Protein AF-N8U3C9-F1 (afdb_monomer_lite)

Structure (mmCIF, N/CA/C/O backbone):
data_AF-N8U3C9-F1
#
_entry.id   AF-N8U3C9-F1
#
loop_
_atom_site.group_PDB
_atom_site.id
_atom_site.type_symbol
_atom_site.label_atom_id
_atom_site.label_alt_id
_atom_site.label_comp_id
_atom_site.label_asym_id
_atom_site.label_entity_id
_atom_site.label_seq_id
_atom_site.pdbx_PDB_ins_code
_atom_site.Cartn_x
_atom_site.Cartn_y
_atom_site.Cartn_z
_atom_site.occupancy
_atom_site.B_iso_or_equiv
_atom_site.auth_seq_id
_atom_site.auth_comp_id
_atom_site.auth_asym_id
_atom_site.auth_atom_id
_atom_site.pdbx_PDB_model_num
ATOM 1 N N . MET A 1 1 ? -0.778 3.432 43.071 1.00 40.28 1 MET A N 1
ATOM 2 C CA . MET A 1 1 ? -2.254 3.444 43.189 1.00 40.28 1 MET A CA 1
ATOM 3 C C . MET A 1 1 ? -2.683 4.886 43.396 1.00 40.28 1 MET A C 1
ATOM 5 O O . MET A 1 1 ? -2.271 5.482 44.378 1.00 40.28 1 MET A O 1
ATOM 9 N N . ASN A 1 2 ? -3.376 5.478 42.422 1.00 32.97 2 ASN A N 1
ATOM 10 C CA . ASN A 1 2 ? -3.647 6.918 42.388 1.00 32.97 2 ASN A CA 1
ATOM 11 C C . ASN A 1 2 ? -4.832 7.255 43.329 1.00 32.97 2 ASN A C 1
ATOM 13 O O . ASN A 1 2 ? -5.914 6.704 43.121 1.00 32.97 2 ASN A O 1
ATOM 17 N N . PRO A 1 3 ? -4.673 8.103 44.364 1.00 47.09 3 PRO A N 1
ATOM 18 C CA . PRO A 1 3 ? -5.682 8.299 45.416 1.00 47.09 3 PRO A CA 1
ATOM 19 C C . PRO A 1 3 ? -6.864 9.204 45.016 1.00 47.09 3 PRO A C 1
ATOM 21 O O . PRO A 1 3 ? -7.762 9.429 45.823 1.00 47.09 3 PRO A O 1
ATOM 24 N N . LEU A 1 4 ? -6.910 9.694 43.774 1.00 43.28 4 LEU A N 1
ATOM 25 C CA . LEU A 1 4 ? -7.893 10.682 43.308 1.00 43.28 4 LEU A CA 1
ATOM 26 C C . LEU A 1 4 ? -9.283 10.129 42.939 1.00 43.28 4 LEU A C 1
ATOM 28 O O . LEU A 1 4 ? -10.186 10.912 42.669 1.00 43.28 4 LEU A O 1
ATOM 32 N N . PHE A 1 5 ? -9.501 8.811 42.963 1.00 46.53 5 PHE A N 1
ATOM 33 C CA . PHE A 1 5 ? -10.794 8.208 42.588 1.00 46.53 5 PHE A CA 1
ATOM 34 C C . PHE A 1 5 ? -11.723 7.868 43.768 1.00 46.53 5 PHE A C 1
ATOM 36 O O . PHE A 1 5 ? -12.789 7.294 43.561 1.00 46.53 5 PHE A O 1
ATOM 43 N N . LYS A 1 6 ? -11.359 8.209 45.013 1.00 42.09 6 LYS A N 1
ATOM 44 C CA . LYS A 1 6 ? -12.093 7.751 46.210 1.00 42.09 6 LYS A CA 1
ATOM 45 C C . LYS A 1 6 ? -13.353 8.558 46.573 1.00 42.09 6 LYS A C 1
ATOM 47 O O . LYS A 1 6 ? -14.025 8.181 47.529 1.00 42.09 6 LYS A O 1
ATOM 52 N N . THR A 1 7 ? -13.715 9.602 45.818 1.00 46.19 7 THR A N 1
ATOM 53 C CA . THR A 1 7 ? -14.785 10.539 46.233 1.00 46.19 7 THR A CA 1
ATOM 54 C C . THR A 1 7 ? -15.748 10.958 45.116 1.00 46.19 7 THR A C 1
ATOM 56 O O . THR A 1 7 ? -16.213 12.091 45.084 1.00 46.19 7 THR A O 1
ATOM 59 N N . LEU A 1 8 ? -16.105 10.045 44.211 1.00 48.28 8 LEU A N 1
ATOM 60 C CA . LEU A 1 8 ? -17.291 10.202 43.355 1.00 48.28 8 LEU A CA 1
ATOM 61 C C . LEU A 1 8 ? -18.358 9.179 43.764 1.00 48.28 8 LEU A C 1
ATOM 63 O O . LEU A 1 8 ? -18.718 8.287 43.001 1.00 48.28 8 LEU A O 1
ATOM 67 N N . GLN A 1 9 ? -18.852 9.284 44.998 1.00 53.50 9 GLN A N 1
ATOM 68 C CA . GLN A 1 9 ? -20.100 8.625 45.386 1.00 53.50 9 GLN A CA 1
ATOM 69 C C . GLN A 1 9 ? -21.253 9.517 44.930 1.00 53.50 9 GLN A C 1
ATOM 71 O O . GLN A 1 9 ? -21.759 10.334 45.690 1.00 53.50 9 GLN A O 1
ATOM 76 N N . ILE A 1 10 ? -21.616 9.410 43.653 1.00 58.78 10 ILE A N 1
ATOM 77 C CA . ILE A 1 10 ? -22.830 10.037 43.130 1.00 58.78 10 ILE A CA 1
ATOM 78 C C . ILE A 1 10 ? -24.010 9.230 43.696 1.00 58.78 10 ILE A C 1
ATOM 80 O O . ILE A 1 10 ? -24.096 8.033 43.398 1.00 58.78 10 ILE A O 1
ATOM 84 N N . PRO A 1 11 ? -24.904 9.820 44.510 1.00 52.53 11 PRO A N 1
ATOM 85 C CA . PRO A 1 11 ? -26.129 9.149 44.920 1.00 52.53 11 PRO A CA 1
ATOM 86 C C . PRO A 1 11 ? -26.935 8.854 43.658 1.00 52.53 11 PRO A C 1
ATOM 88 O O . PRO A 1 11 ? -27.220 9.758 42.877 1.00 52.53 11 PRO A O 1
ATOM 91 N N . THR A 1 12 ? -27.237 7.583 43.415 1.00 57.53 12 THR A N 1
ATOM 92 C CA . THR A 1 12 ? -28.044 7.171 42.265 1.00 57.53 12 THR A CA 1
ATOM 93 C C . THR A 1 12 ? -29.350 6.627 42.803 1.00 57.53 12 THR A C 1
ATOM 95 O O . THR A 1 12 ? -29.408 5.528 43.347 1.00 57.53 12 THR A O 1
ATOM 98 N N . GLU A 1 13 ? -30.403 7.429 42.699 1.00 62.88 13 GLU A N 1
ATOM 99 C CA . GLU A 1 13 ? -31.746 6.985 43.048 1.00 62.88 13 GLU A CA 1
ATOM 100 C C . GLU A 1 13 ? -32.389 6.354 41.810 1.00 62.88 13 GLU A C 1
ATOM 102 O O . GLU A 1 13 ? -32.413 6.935 40.718 1.00 62.88 13 GLU A O 1
ATOM 107 N N . ALA A 1 14 ? -32.866 5.118 41.960 1.00 60.22 14 ALA A N 1
ATOM 108 C CA . ALA A 1 14 ? -33.614 4.438 40.914 1.00 60.22 14 ALA A CA 1
ATOM 109 C C . ALA A 1 14 ? -35.019 5.048 40.840 1.00 60.22 14 ALA A C 1
ATOM 111 O O . ALA A 1 14 ? -35.809 4.937 41.778 1.00 60.22 14 ALA A O 1
ATOM 112 N N . THR A 1 15 ? -35.337 5.705 39.725 1.00 64.94 15 THR A N 1
ATOM 113 C CA . THR A 1 15 ? -36.646 6.343 39.540 1.00 64.94 15 THR A CA 1
ATOM 114 C C . THR A 1 15 ? -37.697 5.335 39.059 1.00 64.94 15 THR A C 1
ATOM 116 O O . THR A 1 15 ? -37.376 4.341 38.409 1.00 64.94 15 THR A O 1
ATOM 119 N N . LYS A 1 16 ? -38.986 5.611 39.313 1.00 70.88 16 LYS A N 1
ATOM 120 C CA . LYS A 1 16 ? -40.115 4.829 38.755 1.00 70.88 16 LYS A CA 1
ATOM 121 C C . LYS A 1 16 ? -40.282 5.003 37.238 1.00 70.88 16 LYS A C 1
ATOM 123 O O . LYS A 1 16 ? -41.075 4.301 36.619 1.00 70.88 16 LYS A O 1
ATOM 128 N N . THR A 1 17 ? -39.579 5.967 36.644 1.00 81.38 17 THR A N 1
ATOM 129 C CA . THR A 1 17 ? -39.600 6.221 35.204 1.00 81.38 17 THR A CA 1
ATOM 130 C C . THR A 1 17 ? -38.702 5.230 34.469 1.00 81.38 17 THR A C 1
ATOM 132 O O . THR A 1 17 ? -37.573 4.977 34.882 1.00 81.38 17 THR A O 1
ATOM 135 N N . VAL A 1 18 ? -39.198 4.673 33.365 1.00 88.75 18 VAL A N 1
ATOM 136 C CA . VAL A 1 18 ? -38.455 3.732 32.516 1.00 88.75 18 VAL A CA 1
ATOM 137 C C . VAL A 1 18 ? -38.019 4.399 31.218 1.00 88.75 18 VAL A C 1
ATOM 139 O O . VAL A 1 18 ? -38.676 5.307 30.711 1.00 88.75 18 VAL A O 1
ATOM 142 N N . CYS A 1 19 ? -36.893 3.949 30.677 1.00 88.00 19 CYS A N 1
ATOM 143 C CA . CYS A 1 19 ? -36.422 4.366 29.365 1.00 88.00 19 CYS A CA 1
ATOM 144 C C . CYS A 1 19 ? -37.351 3.825 28.259 1.00 88.00 19 CYS A C 1
ATOM 146 O O . CYS A 1 19 ? -37.649 2.631 28.277 1.00 88.00 19 CYS A O 1
ATOM 148 N N . PRO A 1 20 ? -37.748 4.630 27.255 1.00 90.19 20 PRO A N 1
ATOM 149 C CA . PRO A 1 20 ? -38.600 4.164 26.157 1.00 90.19 20 PRO A CA 1
ATOM 150 C C . PRO A 1 20 ? -37.889 3.214 25.176 1.00 90.19 20 PRO A C 1
ATOM 152 O O . PRO A 1 20 ? -38.558 2.461 24.479 1.00 90.19 20 PRO A O 1
ATOM 155 N N . ILE A 1 21 ? -36.552 3.238 25.121 1.00 91.94 21 ILE A N 1
ATOM 156 C CA . ILE A 1 21 ? -35.743 2.418 24.202 1.00 91.94 21 ILE A CA 1
ATOM 157 C C . ILE A 1 21 ? -35.443 1.051 24.824 1.00 91.94 21 ILE A C 1
ATOM 159 O O . ILE A 1 21 ? -35.637 0.018 24.191 1.00 91.94 21 ILE A O 1
ATOM 163 N N . HIS A 1 22 ? -34.996 1.041 26.083 1.00 88.25 22 HIS A N 1
ATOM 164 C CA . HIS A 1 22 ? -34.504 -0.173 26.746 1.00 88.25 22 HIS A CA 1
ATOM 165 C C . HIS A 1 22 ? -35.418 -0.718 27.843 1.00 88.25 22 HIS A C 1
ATOM 167 O O . HIS A 1 22 ? -35.096 -1.746 28.427 1.00 88.25 22 HIS A O 1
ATOM 173 N N . GLN A 1 23 ? -36.518 -0.028 28.162 1.00 88.44 23 GLN A N 1
ATOM 174 C CA . GLN A 1 23 ? -37.516 -0.436 29.166 1.00 88.44 23 GLN A CA 1
ATOM 175 C C . GLN A 1 23 ? -36.945 -0.733 30.567 1.00 88.44 23 GLN A C 1
ATOM 177 O O . GLN A 1 23 ? -37.546 -1.453 31.359 1.00 88.44 23 GLN A O 1
ATOM 182 N N . ILE A 1 24 ? -35.794 -0.142 30.905 1.00 87.81 24 ILE A N 1
ATOM 183 C CA . ILE A 1 24 ? -35.174 -0.230 32.234 1.00 87.81 24 ILE A CA 1
ATOM 184 C C . ILE A 1 24 ? -35.379 1.063 33.036 1.00 87.81 24 ILE A C 1
ATOM 186 O O . ILE A 1 24 ? -35.533 2.127 32.422 1.00 87.81 24 ILE A O 1
ATOM 190 N N . PRO A 1 25 ? -35.336 1.012 34.384 1.00 87.44 25 PRO A N 1
ATOM 191 C CA . PRO A 1 25 ? -35.410 2.206 35.222 1.00 87.44 25 PRO A CA 1
ATOM 192 C C . PRO A 1 25 ? -34.313 3.206 34.858 1.00 87.44 25 PRO A C 1
ATOM 194 O O . PRO A 1 25 ? -33.143 2.834 34.713 1.00 87.44 25 PRO A O 1
ATOM 197 N N . VAL A 1 26 ? -34.685 4.477 34.712 1.00 88.69 26 VAL A N 1
ATOM 198 C CA . VAL A 1 26 ? -33.700 5.550 34.560 1.00 88.69 26 VAL A CA 1
ATOM 199 C C . VAL A 1 26 ? -33.170 5.947 35.933 1.00 88.69 26 VAL A C 1
ATOM 201 O O . VAL A 1 26 ? -33.899 5.974 36.929 1.00 88.69 26 VAL A O 1
ATOM 204 N N . MET A 1 27 ? -31.879 6.235 35.981 1.00 86.75 27 MET A N 1
ATOM 205 C CA . MET A 1 27 ? -31.203 6.748 37.165 1.00 86.75 27 MET A CA 1
ATOM 206 C C . MET A 1 27 ? -31.227 8.273 37.128 1.00 86.75 27 MET A C 1
ATOM 208 O O . MET A 1 27 ? -31.097 8.863 36.054 1.00 86.75 27 MET A O 1
ATOM 212 N N . GLU A 1 28 ? -31.397 8.904 38.282 1.00 83.19 28 GLU A N 1
ATOM 213 C CA . GLU A 1 28 ? -31.291 10.354 38.407 1.00 83.19 28 GLU A CA 1
ATOM 214 C C . GLU A 1 28 ? -29.910 10.724 38.952 1.00 83.19 28 GLU A C 1
ATOM 216 O O . GLU A 1 28 ? -29.488 10.222 39.993 1.00 83.19 28 GLU A O 1
ATOM 221 N N . ILE A 1 29 ? -29.182 11.563 38.215 1.00 82.50 29 ILE A N 1
ATOM 222 C CA . ILE A 1 29 ? -27.878 12.097 38.615 1.00 82.50 29 ILE A CA 1
ATOM 223 C C . ILE A 1 29 ? -27.951 13.615 38.493 1.00 82.50 29 ILE A C 1
ATOM 225 O O . ILE A 1 29 ? -28.143 14.127 37.393 1.00 82.50 29 ILE A O 1
ATOM 229 N N . ALA A 1 30 ? -27.789 14.332 39.609 1.00 81.19 30 ALA A N 1
ATOM 230 C CA . ALA A 1 30 ? -27.797 15.800 39.642 1.00 81.19 30 ALA A CA 1
ATOM 231 C C . ALA A 1 30 ? -29.018 16.432 38.925 1.00 81.19 30 ALA A C 1
ATOM 233 O O . ALA A 1 30 ? -28.877 17.403 38.190 1.00 81.19 30 ALA A O 1
ATOM 234 N N . GLY A 1 31 ? -30.213 15.851 39.100 1.00 81.94 31 GLY A N 1
ATOM 235 C CA . GLY A 1 31 ? -31.459 16.314 38.467 1.00 81.94 31 GLY A CA 1
ATOM 236 C C . GLY A 1 31 ? -31.668 15.857 37.016 1.00 81.94 31 GLY A C 1
ATOM 237 O O . GLY A 1 31 ? -32.688 16.180 36.407 1.00 81.94 31 GLY A O 1
ATOM 238 N N . HIS A 1 32 ? -30.739 15.087 36.443 1.00 82.62 32 HIS A N 1
ATOM 239 C CA . HIS A 1 32 ? -30.850 14.551 35.087 1.00 82.62 32 HIS A CA 1
ATOM 240 C C . HIS A 1 32 ? -31.214 13.067 35.094 1.00 82.62 32 HIS A C 1
ATOM 242 O O . HIS A 1 32 ? -30.538 12.246 35.715 1.00 82.62 32 HIS A O 1
ATOM 248 N N . LYS A 1 33 ? -32.261 12.712 34.343 1.00 86.81 33 LYS A N 1
ATOM 249 C CA . LYS A 1 33 ? -32.704 11.326 34.150 1.00 86.81 33 LYS A CA 1
ATOM 250 C C . LYS A 1 33 ? -31.940 10.682 33.002 1.00 86.81 33 LYS A C 1
ATOM 252 O O . LYS A 1 33 ? -32.027 11.133 31.863 1.00 86.81 33 LYS A O 1
ATOM 257 N N . LEU A 1 34 ? -31.214 9.612 33.299 1.00 88.38 34 LEU A N 1
ATOM 258 C CA . LEU A 1 34 ? -30.308 8.951 32.365 1.00 88.38 34 LEU A CA 1
ATOM 259 C C . LEU A 1 34 ? -30.630 7.457 32.292 1.00 88.38 34 LEU A C 1
ATOM 261 O O . LEU A 1 34 ? -30.811 6.787 33.307 1.00 88.38 34 LEU A O 1
ATOM 265 N N . CYS A 1 35 ? -30.673 6.907 31.081 1.00 91.31 35 CYS A N 1
ATOM 266 C CA . CYS A 1 35 ? -30.697 5.461 30.892 1.00 91.31 35 CYS A CA 1
ATOM 267 C C . CYS A 1 35 ? -29.262 4.937 30.766 1.00 91.31 35 CYS A C 1
ATOM 269 O O . CYS A 1 35 ? -28.515 5.370 29.888 1.00 91.31 35 CYS A O 1
ATOM 271 N N . LYS A 1 36 ? -28.886 3.965 31.607 1.00 89.00 36 LYS A N 1
ATOM 272 C CA . LYS A 1 36 ? -27.544 3.358 31.600 1.00 89.00 36 LYS A CA 1
ATOM 273 C C . LYS A 1 36 ? -27.193 2.696 30.261 1.00 89.00 36 LYS A C 1
ATOM 275 O O . LYS A 1 36 ? -26.038 2.750 29.847 1.00 89.00 36 LYS A O 1
ATOM 280 N N . LEU A 1 37 ? -28.167 2.065 29.600 1.00 91.88 37 LEU A N 1
ATOM 281 C CA . LEU A 1 37 ? -27.955 1.394 28.314 1.00 91.88 37 LEU A CA 1
ATOM 282 C C . LEU A 1 37 ? -27.831 2.403 27.168 1.00 91.88 37 LEU A C 1
ATOM 284 O O . LEU A 1 37 ? -26.835 2.334 26.455 1.00 91.88 37 LEU A O 1
ATOM 288 N N . CYS A 1 38 ? -28.719 3.404 27.078 1.00 91.44 38 CYS A N 1
ATOM 289 C CA . CYS A 1 38 ? -28.556 4.512 26.124 1.00 91.44 38 CYS A CA 1
ATOM 290 C C . CYS A 1 38 ? -27.190 5.191 26.266 1.00 91.44 38 CYS A C 1
ATOM 292 O O . CYS A 1 38 ? -26.490 5.368 25.278 1.00 91.44 38 CYS A O 1
ATOM 294 N N . ALA A 1 39 ? -26.778 5.536 27.492 1.00 90.50 39 ALA A N 1
ATOM 295 C CA . ALA A 1 39 ? -25.490 6.188 27.723 1.00 90.50 39 ALA A CA 1
ATOM 296 C C . ALA A 1 39 ? -24.315 5.312 27.252 1.00 90.50 39 ALA A C 1
ATOM 298 O O . ALA A 1 39 ? -23.389 5.808 26.611 1.00 90.50 39 ALA A O 1
ATOM 299 N N . LYS A 1 40 ? -24.372 3.999 27.520 1.00 93.06 40 LYS A N 1
ATOM 300 C CA . LYS A 1 40 ? -23.368 3.038 27.046 1.00 93.06 40 LYS A CA 1
ATOM 301 C C . LYS A 1 40 ? -23.334 2.960 25.516 1.00 93.06 40 LYS A C 1
ATOM 303 O O . LYS A 1 40 ? -22.249 2.959 24.945 1.00 93.06 40 LYS A O 1
ATOM 308 N N . GLU A 1 41 ? -24.490 2.899 24.863 1.00 93.75 41 GLU A N 1
ATOM 309 C CA . GLU A 1 41 ? -24.598 2.844 23.401 1.00 93.75 41 GLU A CA 1
ATOM 310 C C . GLU A 1 41 ? -24.084 4.120 22.741 1.00 93.75 41 GLU A C 1
ATOM 312 O O . GLU A 1 41 ? -23.309 4.028 21.799 1.00 93.75 41 GLU A O 1
ATOM 317 N N . THR A 1 42 ? -24.435 5.300 23.257 1.00 92.69 42 THR A N 1
ATOM 318 C CA . THR A 1 42 ? -23.947 6.580 22.726 1.00 92.69 42 THR A CA 1
ATOM 319 C C . THR A 1 42 ? -22.430 6.697 22.834 1.00 92.69 42 THR A C 1
ATOM 321 O O . THR A 1 42 ? -21.785 7.104 21.871 1.00 92.69 42 THR A O 1
ATOM 324 N N . ILE A 1 43 ? -21.842 6.305 23.971 1.00 93.00 43 ILE A N 1
ATOM 325 C CA . ILE A 1 43 ? -20.380 6.275 24.133 1.00 93.00 43 ILE A CA 1
ATOM 326 C C . ILE A 1 43 ? -19.754 5.269 23.162 1.00 93.00 43 ILE A C 1
ATOM 328 O O . ILE A 1 43 ? -18.736 5.559 22.544 1.00 93.00 43 ILE A O 1
ATOM 332 N N . HIS A 1 44 ? -20.356 4.092 22.998 1.00 93.19 44 HIS A N 1
ATOM 333 C CA . HIS A 1 44 ? -19.841 3.089 22.072 1.00 93.19 44 HI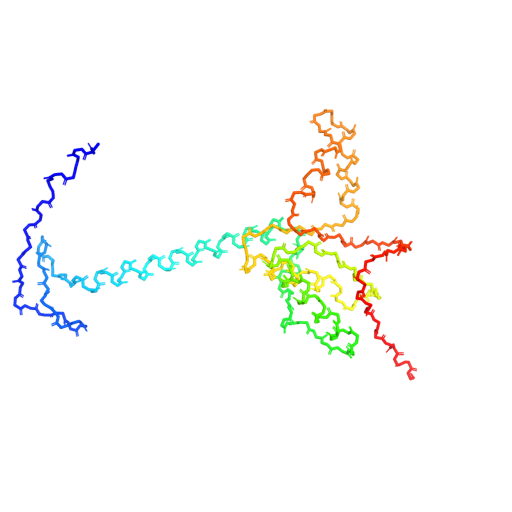S A CA 1
ATOM 334 C C . HIS A 1 44 ? -19.917 3.555 20.609 1.00 93.19 44 HIS A C 1
A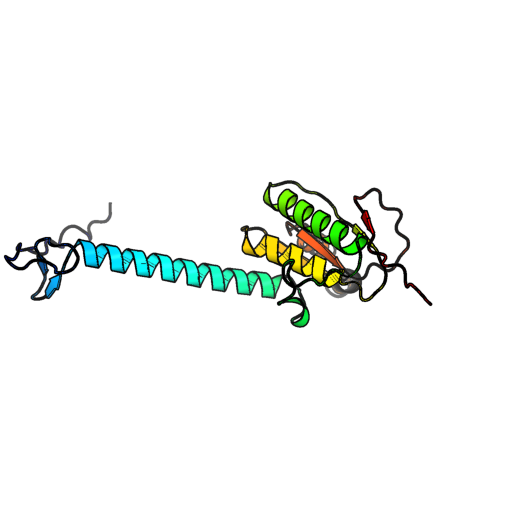TOM 336 O O . HIS A 1 44 ? -18.960 3.395 19.856 1.00 93.19 44 HIS A O 1
ATOM 342 N N . GLN A 1 45 ? -21.024 4.184 20.213 1.00 93.62 45 GLN A N 1
ATOM 343 C CA . GLN A 1 45 ? -21.211 4.756 18.880 1.00 93.62 45 GLN A CA 1
ATOM 344 C C . GLN A 1 45 ? -20.227 5.896 18.613 1.00 93.62 45 GLN A C 1
ATOM 346 O O . GLN A 1 45 ? -19.643 5.945 17.533 1.00 93.62 45 GLN A O 1
ATOM 351 N N . SER A 1 46 ? -20.003 6.786 19.587 1.00 93.62 46 SER A N 1
ATOM 352 C CA . SER A 1 46 ? -19.033 7.873 19.435 1.00 93.62 46 SER A CA 1
ATOM 353 C C . SER A 1 46 ? -17.599 7.353 19.344 1.00 93.62 46 SER A C 1
ATOM 355 O O . SER A 1 46 ? -16.829 7.863 18.537 1.00 93.62 46 SER A O 1
ATOM 357 N N . GLN A 1 47 ? -17.256 6.298 20.092 1.00 93.81 47 GLN A N 1
ATOM 358 C CA . GLN A 1 47 ? -15.967 5.611 19.976 1.00 93.81 47 GLN A CA 1
ATOM 359 C C . GLN A 1 47 ? -15.770 5.002 18.585 1.00 93.81 47 GLN A C 1
ATOM 361 O O . GLN A 1 47 ? -14.752 5.272 17.956 1.00 93.81 47 GLN A O 1
ATOM 366 N N . ILE A 1 48 ? -16.752 4.254 18.067 1.00 94.69 48 ILE A N 1
ATOM 367 C CA . ILE A 1 48 ? -16.687 3.676 16.714 1.00 94.69 48 ILE A CA 1
ATOM 368 C C . ILE A 1 48 ? -16.535 4.774 15.654 1.00 94.69 48 ILE A C 1
ATOM 370 O O . ILE A 1 48 ? -15.709 4.648 14.751 1.00 94.69 48 ILE A O 1
ATOM 374 N N . ALA A 1 49 ? -17.320 5.851 15.755 1.00 94.00 49 ALA A N 1
ATOM 375 C CA . ALA A 1 49 ? -17.265 6.961 14.807 1.00 94.00 49 ALA A CA 1
ATOM 376 C C . ALA A 1 49 ? -15.896 7.658 14.829 1.00 94.00 49 ALA A C 1
ATOM 378 O O . ALA A 1 49 ? -15.305 7.888 13.774 1.00 94.00 49 ALA A O 1
ATOM 379 N N . TYR A 1 50 ? -15.367 7.925 16.024 1.00 93.88 50 TYR A N 1
ATOM 380 C CA . TYR A 1 50 ? -14.050 8.525 16.206 1.00 93.88 50 TYR A CA 1
ATOM 381 C C . TYR A 1 50 ? -12.925 7.628 15.670 1.00 93.88 50 TYR A C 1
ATOM 383 O O . TYR A 1 50 ? -12.027 8.095 14.971 1.00 93.88 50 TYR A O 1
ATOM 391 N N . GLU A 1 51 ? -12.979 6.324 15.951 1.00 92.12 51 GLU A N 1
ATOM 392 C CA . GLU A 1 51 ? -12.011 5.362 15.425 1.00 92.12 51 GLU A CA 1
ATOM 393 C C . GLU A 1 51 ? -12.050 5.307 13.894 1.00 92.12 51 GLU A C 1
ATOM 395 O O . GLU A 1 51 ? -10.995 5.321 13.256 1.00 92.12 51 GLU A O 1
ATOM 400 N N . ALA A 1 52 ? -13.242 5.296 13.292 1.00 90.94 52 ALA A N 1
ATOM 401 C CA . ALA A 1 52 ? -13.405 5.310 11.842 1.00 90.94 52 ALA A CA 1
ATOM 402 C C . ALA A 1 52 ? -12.827 6.588 11.206 1.00 90.94 52 ALA A C 1
ATOM 404 O O . ALA A 1 52 ? -12.091 6.504 10.219 1.00 90.94 52 ALA A O 1
ATOM 405 N N . GLU A 1 53 ? -13.097 7.756 11.796 1.00 94.06 53 GLU A N 1
ATOM 406 C CA . GLU A 1 53 ? -12.556 9.044 11.345 1.00 94.06 53 GLU A CA 1
ATOM 407 C C . GLU A 1 53 ? -11.024 9.077 11.430 1.00 94.06 53 GLU A C 1
ATOM 409 O O . GLU A 1 53 ? -10.343 9.492 10.485 1.00 94.06 53 GLU A O 1
ATOM 414 N N . LEU A 1 54 ? -10.458 8.571 12.529 1.00 92.50 54 LEU A N 1
ATOM 415 C CA . LEU A 1 54 ? -9.013 8.480 12.703 1.00 92.50 54 LEU A CA 1
ATOM 416 C C . LEU A 1 54 ? -8.379 7.552 11.658 1.00 92.50 54 LEU A C 1
ATOM 418 O O . LEU A 1 54 ? -7.378 7.919 11.038 1.00 92.50 54 LEU A O 1
ATOM 422 N N . GLN A 1 55 ? -8.959 6.370 11.422 1.00 88.88 55 GLN A N 1
ATOM 423 C CA . GLN A 1 55 ? -8.474 5.446 10.389 1.00 88.88 55 GLN A CA 1
ATOM 424 C C . GLN A 1 55 ? -8.512 6.088 8.998 1.00 88.88 55 GLN A C 1
ATOM 426 O O . GLN A 1 55 ? -7.556 5.956 8.230 1.00 88.88 55 GLN A O 1
ATOM 431 N N . GLN A 1 56 ? -9.576 6.829 8.686 1.00 89.75 56 GLN A N 1
ATOM 432 C CA . GLN A 1 56 ? -9.704 7.541 7.420 1.00 89.75 56 GLN A CA 1
ATOM 433 C C . GLN A 1 56 ? -8.624 8.619 7.259 1.00 89.75 56 GLN A C 1
ATOM 435 O O . GLN A 1 56 ? -7.968 8.674 6.215 1.00 89.75 56 GLN A O 1
ATOM 440 N N . CYS A 1 57 ? -8.386 9.432 8.291 1.00 91.75 57 CYS A N 1
ATOM 441 C CA . CYS A 1 57 ? -7.328 10.443 8.282 1.00 91.75 57 CYS A CA 1
ATOM 442 C C . CYS A 1 57 ? -5.941 9.817 8.067 1.00 91.75 57 CYS A C 1
ATOM 444 O O . CYS A 1 57 ? -5.166 10.277 7.223 1.00 91.75 57 CYS A O 1
ATOM 446 N N . LEU A 1 58 ? -5.631 8.736 8.788 1.00 90.50 58 LEU A N 1
ATOM 447 C CA . LEU A 1 58 ? -4.350 8.032 8.671 1.00 90.50 58 LEU A CA 1
ATOM 448 C C . LEU A 1 58 ? -4.146 7.447 7.272 1.00 90.50 58 LEU A C 1
ATOM 450 O O . LEU A 1 58 ? -3.067 7.567 6.691 1.00 90.50 58 LEU A O 1
ATOM 454 N N . LEU A 1 59 ? -5.183 6.840 6.705 1.00 89.44 59 LEU A N 1
ATOM 455 C CA . LEU A 1 59 ? -5.149 6.309 5.350 1.00 89.44 59 LEU A CA 1
ATOM 456 C C . LEU A 1 59 ? -4.895 7.412 4.313 1.00 89.44 59 LEU A C 1
ATOM 458 O O . LEU A 1 59 ? -4.052 7.239 3.432 1.00 89.44 59 LEU A O 1
ATOM 462 N N . GLN A 1 60 ? -5.573 8.556 4.426 1.00 90.00 60 GLN A N 1
ATOM 463 C CA . GLN A 1 60 ? -5.352 9.695 3.529 1.00 90.00 60 GLN A CA 1
ATOM 464 C C . GLN A 1 60 ? -3.909 10.204 3.604 1.00 90.00 60 GLN A C 1
ATOM 466 O O . GLN A 1 60 ? -3.295 10.475 2.571 1.00 90.00 60 GLN A O 1
ATOM 471 N N . GLN A 1 61 ? -3.340 10.280 4.810 1.00 91.56 61 GLN A N 1
ATOM 472 C CA . GLN A 1 61 ? -1.934 10.637 4.995 1.00 91.56 61 GLN A CA 1
ATOM 473 C C . GLN A 1 61 ? -0.997 9.613 4.347 1.00 91.56 61 GLN A C 1
ATOM 475 O O . GLN A 1 61 ? -0.075 10.001 3.631 1.00 91.56 61 GLN A O 1
ATOM 480 N N . LYS A 1 62 ? -1.248 8.312 4.528 1.00 92.00 62 LYS A N 1
ATOM 481 C CA . LYS A 1 62 ? -0.461 7.250 3.884 1.00 92.00 62 LYS A CA 1
ATOM 482 C C . LYS A 1 62 ? -0.511 7.340 2.363 1.00 92.00 62 LYS A C 1
ATOM 484 O O . LYS A 1 62 ? 0.530 7.267 1.719 1.00 92.00 62 LYS A O 1
ATOM 489 N N . ILE A 1 63 ? -1.695 7.539 1.788 1.00 91.00 63 ILE A N 1
ATOM 490 C CA . ILE A 1 63 ? -1.864 7.693 0.340 1.00 91.00 63 ILE A CA 1
ATOM 491 C C . ILE A 1 63 ? -1.114 8.935 -0.152 1.00 91.00 63 ILE A C 1
ATOM 493 O O . ILE A 1 63 ? -0.367 8.847 -1.123 1.00 91.00 63 ILE A O 1
ATOM 497 N N . LYS A 1 64 ? -1.232 10.071 0.543 1.00 90.31 64 LYS A N 1
ATOM 498 C CA . LYS A 1 64 ? -0.488 11.296 0.213 1.00 90.31 64 LYS A CA 1
ATOM 499 C C . LYS A 1 64 ? 1.029 11.072 0.250 1.00 90.31 64 LYS A C 1
ATOM 501 O O . LYS A 1 64 ? 1.743 11.534 -0.635 1.00 90.31 64 LYS A O 1
ATOM 506 N N . ASN A 1 65 ? 1.510 10.326 1.240 1.00 91.38 65 ASN A N 1
ATOM 507 C CA . ASN A 1 65 ? 2.932 10.030 1.421 1.00 91.38 65 ASN A CA 1
ATOM 508 C C . ASN A 1 65 ? 3.434 8.891 0.518 1.00 91.38 65 ASN A C 1
ATOM 510 O O . ASN A 1 65 ? 4.644 8.713 0.374 1.00 91.38 65 ASN A O 1
ATOM 514 N N . SER A 1 66 ? 2.535 8.150 -0.137 1.00 93.25 66 SER A N 1
ATOM 515 C CA . SER A 1 66 ? 2.899 7.050 -1.034 1.00 93.25 66 SER A CA 1
ATOM 516 C C . SER A 1 66 ? 3.633 7.515 -2.290 1.00 93.25 66 SER A C 1
ATOM 518 O O . SER A 1 66 ? 4.271 6.700 -2.931 1.00 93.25 66 SER A O 1
ATOM 520 N N . GLY A 1 67 ? 3.585 8.800 -2.651 1.00 93.06 67 GLY A N 1
ATOM 521 C CA . GLY A 1 67 ? 4.218 9.305 -3.877 1.00 93.06 67 GLY A CA 1
ATOM 522 C C . GLY A 1 67 ? 3.367 9.138 -5.139 1.00 93.06 67 GLY A C 1
ATOM 523 O O . GLY A 1 67 ? 3.795 9.541 -6.215 1.00 93.06 67 GLY A O 1
ATOM 524 N N . LEU A 1 68 ? 2.145 8.603 -5.025 1.00 92.69 68 LEU A N 1
ATOM 525 C CA . LEU A 1 68 ? 1.193 8.575 -6.134 1.00 92.69 68 LEU A CA 1
ATOM 526 C C . LEU A 1 68 ? 0.790 9.995 -6.561 1.00 92.69 68 LEU A C 1
ATOM 528 O O . LEU A 1 68 ? 0.398 10.829 -5.742 1.00 92.69 68 LEU A O 1
ATOM 532 N N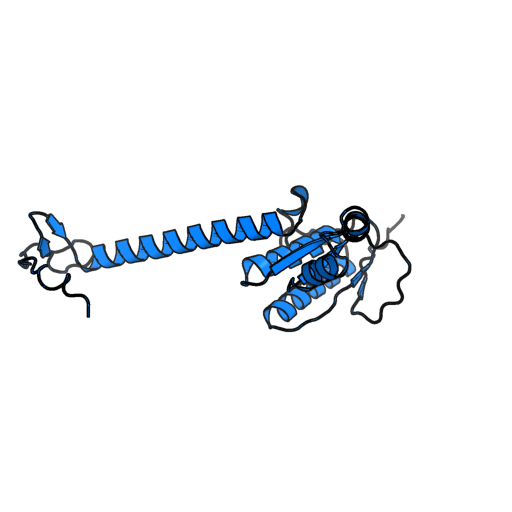 . ASN A 1 69 ? 0.824 10.255 -7.870 1.00 89.06 69 ASN A N 1
ATOM 533 C CA . ASN A 1 69 ? 0.305 11.497 -8.438 1.00 89.06 69 ASN A CA 1
ATOM 534 C C . ASN A 1 69 ? -1.221 11.585 -8.231 1.00 89.06 69 ASN A C 1
ATOM 536 O O . ASN A 1 69 ? -1.923 10.574 -8.299 1.00 89.06 69 ASN A O 1
ATOM 540 N N . LYS A 1 70 ? -1.744 12.807 -8.052 1.00 88.25 70 LYS A N 1
ATOM 541 C CA . LYS A 1 70 ? -3.171 13.115 -7.861 1.00 88.25 70 LYS A CA 1
ATOM 542 C C . LYS A 1 70 ? -4.084 12.401 -8.859 1.00 88.25 70 LYS A C 1
ATOM 544 O O . LYS A 1 70 ? -5.134 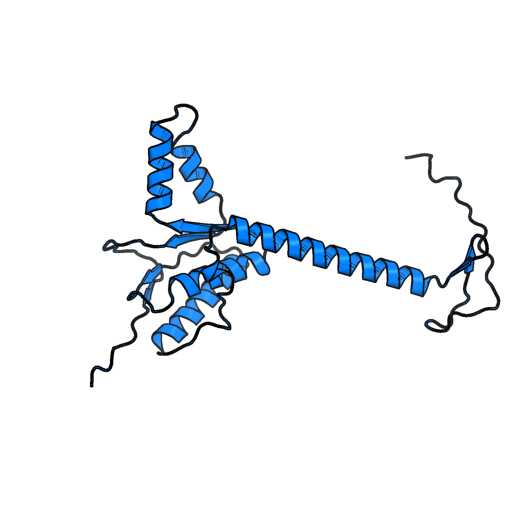11.906 -8.473 1.00 88.25 70 LYS A O 1
ATOM 549 N N . ARG A 1 71 ? -3.656 12.286 -10.120 1.00 89.38 71 ARG A N 1
ATOM 550 C CA . ARG A 1 71 ? -4.430 11.621 -11.183 1.00 89.38 71 ARG A CA 1
ATOM 551 C C . ARG A 1 71 ? -4.646 10.114 -10.981 1.00 89.38 71 ARG A C 1
ATOM 553 O O . ARG A 1 71 ? -5.534 9.560 -11.612 1.00 89.38 71 ARG A O 1
ATOM 560 N N . TYR A 1 72 ? -3.836 9.459 -10.147 1.00 89.44 72 TYR A N 1
ATOM 561 C CA . TYR A 1 72 ? -3.924 8.022 -9.865 1.00 89.44 72 TYR A CA 1
ATOM 562 C C . TYR A 1 72 ? -4.521 7.718 -8.487 1.00 89.44 72 TYR A C 1
ATOM 564 O O . TYR A 1 72 ? -4.651 6.552 -8.118 1.00 89.44 72 TYR A O 1
ATOM 572 N N . LEU A 1 73 ? -4.913 8.749 -7.729 1.00 87.62 73 LEU A N 1
ATOM 573 C CA . LEU A 1 73 ? -5.503 8.582 -6.400 1.00 87.62 73 LEU A CA 1
ATOM 574 C C . LEU A 1 73 ? -6.841 7.858 -6.435 1.00 87.62 73 LEU A C 1
ATOM 576 O O . LEU A 1 73 ? -7.176 7.212 -5.450 1.00 87.62 73 LEU A O 1
ATOM 580 N N . ASP A 1 74 ? -7.559 7.928 -7.557 1.00 88.19 74 ASP A N 1
ATOM 581 C CA . ASP A 1 74 ? -8.848 7.267 -7.743 1.00 88.19 74 ASP A CA 1
ATOM 582 C C . ASP A 1 74 ? -8.748 5.953 -8.525 1.00 88.19 74 ASP A C 1
ATOM 584 O O . ASP A 1 74 ? -9.717 5.199 -8.562 1.00 88.19 74 ASP A O 1
ATOM 588 N N . CYS A 1 75 ? -7.570 5.576 -9.028 1.00 90.25 75 CYS A N 1
ATOM 589 C CA . CYS A 1 75 ? -7.341 4.297 -9.705 1.00 90.25 75 CYS A CA 1
ATOM 590 C C . CYS A 1 75 ? -7.409 3.114 -8.727 1.00 90.25 75 CYS A C 1
ATOM 592 O O . CYS A 1 75 ? -6.726 3.104 -7.706 1.00 90.25 75 CYS A O 1
ATOM 594 N N . GLY A 1 76 ? -8.234 2.115 -9.021 1.00 92.56 76 GLY A N 1
ATOM 595 C CA . GLY A 1 76 ? -8.400 0.889 -8.245 1.00 92.56 76 GLY A CA 1
ATOM 596 C C . GLY A 1 76 ? -8.752 -0.305 -9.137 1.00 92.56 76 GLY A C 1
ATOM 597 O O . GLY A 1 76 ? -9.056 -0.160 -10.319 1.00 92.56 76 GLY A O 1
ATOM 598 N N . PHE A 1 77 ? -8.768 -1.511 -8.566 1.00 93.56 77 PHE A N 1
ATOM 599 C CA . PHE A 1 77 ? -9.104 -2.712 -9.343 1.00 93.56 77 PHE A CA 1
ATOM 600 C C . PHE A 1 77 ? -10.532 -2.683 -9.902 1.00 93.56 77 PHE A C 1
ATOM 602 O O . PHE A 1 77 ? -10.778 -3.195 -10.985 1.00 93.56 77 PHE A O 1
ATOM 609 N N . LYS A 1 78 ? -11.470 -2.053 -9.182 1.00 92.44 78 LYS A N 1
ATOM 610 C CA . LYS A 1 78 ? -12.890 -1.996 -9.568 1.00 92.44 78 LYS A CA 1
ATOM 611 C C . LYS A 1 78 ? -13.185 -1.058 -10.740 1.00 92.44 78 LYS A C 1
ATOM 613 O O . LYS A 1 78 ? -14.213 -1.222 -11.379 1.00 92.4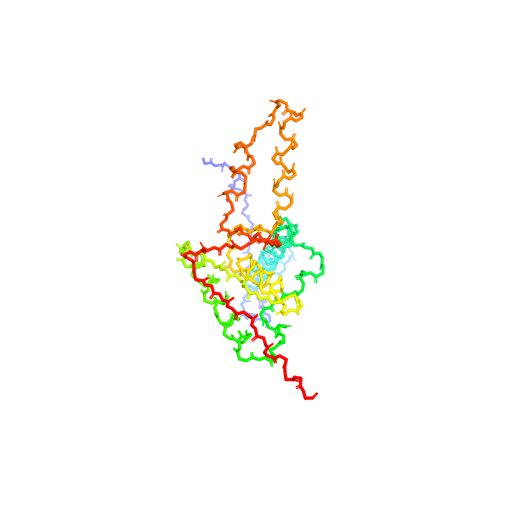4 78 LYS A O 1
ATOM 618 N N . ASN A 1 79 ? -12.335 -0.061 -10.987 1.00 92.56 79 ASN A N 1
ATOM 619 C CA . ASN A 1 79 ? -12.530 0.923 -12.058 1.00 92.56 79 ASN A CA 1
ATOM 620 C C . ASN A 1 79 ? -11.486 0.795 -13.176 1.00 92.56 79 ASN A C 1
ATOM 622 O O . ASN A 1 79 ? -11.327 1.711 -13.980 1.00 92.56 79 ASN A O 1
ATOM 626 N N . TYR A 1 80 ? -10.768 -0.326 -13.221 1.00 91.50 80 TYR A N 1
ATOM 627 C CA . TYR A 1 80 ? -9.942 -0.675 -14.363 1.00 91.50 80 TYR A CA 1
ATOM 628 C C . TYR A 1 80 ? -10.831 -1.285 -15.456 1.00 91.50 80 TYR A C 1
ATOM 630 O O . TYR A 1 80 ? -11.566 -2.237 -15.199 1.00 91.50 80 TYR A O 1
ATOM 638 N N . VAL A 1 81 ? -10.764 -0.748 -16.675 1.00 90.44 81 VAL A N 1
ATOM 639 C CA . VAL A 1 81 ? -11.556 -1.235 -17.814 1.00 90.44 81 VAL A CA 1
ATOM 640 C C . VAL A 1 81 ? -10.765 -2.292 -18.579 1.00 90.44 81 VAL A C 1
ATOM 642 O O . VAL A 1 81 ? -9.712 -2.004 -19.145 1.00 90.44 81 VAL A O 1
ATOM 645 N N . ILE A 1 82 ? -11.291 -3.515 -18.610 1.00 90.44 82 ILE A N 1
ATOM 646 C CA . ILE A 1 82 ? -10.702 -4.643 -19.336 1.00 90.44 82 ILE A CA 1
ATOM 647 C C . ILE A 1 82 ? -11.143 -4.582 -20.797 1.00 90.44 82 ILE A C 1
ATOM 649 O O . ILE A 1 82 ? -12.334 -4.572 -21.094 1.00 90.44 82 ILE A O 1
ATOM 653 N N . SER A 1 83 ? -10.171 -4.572 -21.703 1.00 88.25 83 SER A N 1
ATOM 654 C CA . SER A 1 83 ? -10.366 -4.559 -23.157 1.00 88.25 83 SER A CA 1
ATOM 655 C C . SER A 1 83 ? -9.807 -5.809 -23.849 1.00 88.25 83 SER A C 1
ATOM 657 O O . SER A 1 83 ? -10.159 -6.072 -24.995 1.00 88.25 83 SER A O 1
ATOM 659 N N . CYS A 1 84 ? -8.942 -6.591 -23.190 1.00 86.12 84 CYS A N 1
ATOM 660 C CA . CYS A 1 84 ? -8.423 -7.851 -23.732 1.00 86.12 84 CYS A CA 1
ATOM 661 C C . CYS A 1 84 ? -8.102 -8.886 -22.630 1.00 86.12 84 CYS A C 1
ATOM 663 O O . CYS A 1 84 ? -7.868 -8.497 -21.481 1.00 86.12 84 CYS A O 1
ATOM 665 N N . PRO A 1 85 ? -8.040 -10.196 -22.953 1.00 87.88 85 PRO A N 1
ATOM 666 C CA . PRO A 1 85 ? -7.762 -11.254 -21.972 1.00 87.88 85 PRO A CA 1
ATOM 667 C C . PRO A 1 85 ? -6.436 -11.082 -21.215 1.00 87.88 85 PRO A C 1
ATOM 669 O O . PRO A 1 85 ? -6.318 -11.465 -20.055 1.00 87.88 85 PRO A O 1
ATOM 672 N N . GLN A 1 86 ? -5.431 -10.471 -21.844 1.00 85.69 86 GLN A N 1
ATOM 673 C CA . GLN A 1 86 ? -4.136 -10.191 -21.220 1.00 85.69 86 GLN A CA 1
ATOM 674 C C . GLN A 1 86 ? -4.264 -9.178 -20.072 1.00 85.69 86 GLN A C 1
ATOM 676 O O . GLN A 1 86 ? -3.571 -9.300 -19.064 1.00 85.69 86 GLN A O 1
ATOM 681 N N . GLN A 1 87 ? -5.166 -8.199 -20.198 1.00 87.88 87 GLN A N 1
ATOM 682 C CA . GLN A 1 87 ? -5.457 -7.245 -19.125 1.00 87.88 87 GLN A CA 1
ATOM 683 C C . GLN A 1 87 ? -6.199 -7.902 -17.965 1.00 87.88 87 GLN A C 1
ATOM 685 O O . GLN A 1 87 ? -5.873 -7.622 -16.815 1.00 87.88 87 GLN A O 1
ATOM 690 N N . ASP A 1 88 ? -7.142 -8.799 -18.257 1.00 90.81 88 ASP A N 1
ATOM 691 C CA . ASP A 1 88 ? -7.833 -9.574 -17.223 1.00 90.81 88 ASP A CA 1
ATOM 692 C C . ASP A 1 88 ? -6.840 -10.414 -16.405 1.00 90.81 88 ASP A C 1
ATOM 694 O O . ASP A 1 88 ? -6.778 -10.303 -15.180 1.00 90.81 88 ASP A O 1
ATOM 698 N N . ASN A 1 89 ? -5.958 -11.152 -17.086 1.00 90.19 89 ASN A N 1
ATOM 699 C CA . ASN A 1 89 ? -4.900 -11.921 -16.430 1.00 90.19 89 ASN A CA 1
ATOM 700 C C . ASN A 1 89 ? -3.975 -11.023 -15.584 1.00 90.19 89 ASN A C 1
ATOM 702 O O . ASN A 1 89 ? -3.700 -11.317 -14.422 1.00 90.19 89 ASN A O 1
ATOM 706 N N . ALA A 1 90 ? -3.542 -9.877 -16.116 1.00 90.50 90 ALA A N 1
ATOM 707 C CA . ALA A 1 90 ? -2.695 -8.949 -15.371 1.00 90.50 90 ALA A CA 1
ATOM 708 C C . ALA A 1 90 ? -3.371 -8.407 -14.099 1.00 90.50 90 ALA A C 1
ATOM 710 O O . ALA A 1 90 ? -2.718 -8.304 -13.061 1.00 90.50 90 ALA A O 1
ATOM 711 N N . ILE A 1 91 ? -4.672 -8.103 -14.140 1.00 93.50 91 ILE A N 1
ATOM 712 C CA . ILE A 1 91 ? -5.431 -7.694 -12.948 1.00 93.50 91 ILE A CA 1
ATOM 713 C C . ILE A 1 91 ? -5.459 -8.821 -11.921 1.00 93.50 91 ILE A C 1
ATOM 715 O O . ILE A 1 91 ? -5.192 -8.564 -10.747 1.00 93.50 91 ILE A O 1
ATOM 719 N N . GLN A 1 92 ? -5.753 -10.051 -12.347 1.00 93.81 92 GLN A N 1
ATOM 720 C CA . GLN A 1 92 ? -5.788 -11.214 -11.458 1.00 93.81 92 GLN A CA 1
ATOM 721 C C . GLN A 1 92 ? -4.423 -11.449 -10.798 1.00 93.81 92 GLN A C 1
ATOM 723 O O . GLN A 1 92 ? -4.349 -11.634 -9.582 1.00 93.81 92 GLN A O 1
ATOM 728 N N . LEU A 1 93 ? -3.330 -11.334 -11.559 1.00 94.44 93 LEU A N 1
ATOM 729 C CA . LEU A 1 93 ? -1.967 -11.406 -11.030 1.00 94.44 93 LEU A CA 1
ATOM 730 C C . LEU A 1 93 ? -1.676 -10.279 -10.032 1.00 94.44 93 LEU A C 1
ATOM 732 O O . LEU A 1 93 ? -1.126 -10.545 -8.966 1.00 94.44 93 LEU A O 1
ATOM 736 N N . CYS A 1 94 ? -2.079 -9.037 -10.315 1.00 95.56 94 CYS A N 1
ATOM 737 C CA . CYS A 1 94 ? -1.920 -7.923 -9.377 1.00 95.56 94 CYS A CA 1
ATOM 738 C C . CYS A 1 94 ? -2.742 -8.106 -8.090 1.00 95.56 94 CYS A C 1
ATOM 740 O O . CYS A 1 94 ? -2.277 -7.746 -7.006 1.00 95.56 94 CYS A O 1
ATOM 742 N N . GLN A 1 95 ? -3.951 -8.662 -8.184 1.00 95.19 95 GLN A N 1
ATOM 743 C CA . GLN A 1 95 ? -4.784 -8.978 -7.022 1.00 95.19 95 GLN A CA 1
ATOM 744 C C . GLN A 1 95 ? -4.147 -10.080 -6.170 1.00 95.19 95 GLN A C 1
ATOM 746 O O . GLN A 1 95 ? -4.020 -9.911 -4.956 1.00 95.19 95 GLN A O 1
ATOM 751 N N . ALA A 1 96 ? -3.688 -11.165 -6.799 1.00 95.31 96 ALA A N 1
ATOM 752 C CA . ALA A 1 96 ? -2.980 -12.250 -6.126 1.00 95.31 96 ALA A CA 1
ATOM 753 C C . ALA A 1 96 ? -1.677 -11.755 -5.477 1.00 95.31 96 ALA A C 1
ATOM 755 O O . ALA A 1 96 ? -1.407 -12.058 -4.317 1.00 95.31 96 ALA A O 1
ATOM 756 N N . PHE A 1 97 ? -0.908 -10.921 -6.178 1.00 95.06 97 PHE A N 1
ATOM 757 C CA . PHE A 1 97 ? 0.297 -10.278 -5.655 1.00 95.06 97 PHE A CA 1
ATOM 758 C C . PHE A 1 97 ? 0.003 -9.432 -4.409 1.00 95.06 97 PHE A C 1
ATOM 760 O O . PHE A 1 97 ? 0.677 -9.566 -3.387 1.00 95.06 97 PHE A O 1
ATOM 767 N N . ALA A 1 98 ? -1.048 -8.606 -4.448 1.00 94.88 98 ALA A N 1
ATOM 768 C CA . ALA A 1 98 ? -1.452 -7.819 -3.288 1.00 94.88 98 ALA A CA 1
ATOM 769 C C . ALA A 1 98 ? -1.861 -8.716 -2.106 1.00 94.88 98 ALA A C 1
ATOM 771 O O . ALA A 1 98 ? -1.492 -8.426 -0.970 1.00 94.88 98 ALA A O 1
ATOM 772 N N . GLN A 1 99 ? -2.579 -9.816 -2.355 1.00 94.38 99 GLN A N 1
ATOM 773 C CA . GLN A 1 99 ? -2.938 -10.791 -1.317 1.00 94.38 99 GLN A CA 1
ATOM 774 C C . GLN A 1 99 ? -1.706 -11.459 -0.698 1.00 94.38 99 GLN A C 1
ATOM 776 O O . GLN A 1 99 ? -1.626 -11.560 0.523 1.00 94.38 99 GLN A O 1
ATOM 781 N N . GLN A 1 100 ? -0.720 -11.851 -1.507 1.00 93.75 100 GLN A N 1
ATOM 782 C CA . GLN A 1 100 ? 0.532 -12.432 -1.017 1.00 93.75 100 GLN A CA 1
ATOM 783 C C . GLN A 1 100 ? 1.265 -11.475 -0.064 1.00 93.75 100 GLN A C 1
ATOM 785 O O . GLN A 1 100 ? 1.660 -11.888 1.026 1.00 93.75 100 GLN A O 1
ATOM 790 N N . ILE A 1 101 ? 1.367 -10.188 -0.417 1.00 92.50 101 ILE A N 1
ATOM 791 C CA . ILE A 1 101 ? 1.936 -9.164 0.477 1.00 92.50 101 ILE A CA 1
ATOM 792 C C . ILE A 1 101 ? 1.108 -9.044 1.759 1.00 92.50 101 ILE A C 1
ATOM 794 O O . ILE A 1 101 ? 1.666 -8.993 2.856 1.00 92.50 101 ILE A O 1
ATOM 798 N N . ILE A 1 102 ? -0.228 -9.030 1.650 1.00 91.88 102 ILE A N 1
ATOM 799 C CA . ILE A 1 102 ? -1.124 -8.974 2.814 1.00 91.88 102 ILE A CA 1
ATOM 800 C C . ILE A 1 102 ? -0.838 -10.140 3.776 1.00 91.88 102 ILE A C 1
ATOM 802 O O . ILE A 1 102 ? -0.745 -9.912 4.988 1.00 91.88 102 ILE A O 1
ATOM 806 N N . SER A 1 103 ? -0.588 -11.332 3.233 1.00 92.50 103 SER A N 1
ATOM 807 C CA . SER A 1 103 ? -0.245 -12.571 3.939 1.00 92.50 103 SER A CA 1
ATOM 808 C C . SER A 1 103 ? 1.212 -12.677 4.426 1.00 92.50 103 SER A C 1
ATOM 810 O O . SER A 1 103 ? 1.619 -13.762 4.830 1.00 92.50 103 SER A O 1
ATOM 812 N N . ASN A 1 104 ? 1.983 -11.581 4.456 1.00 89.69 104 ASN A N 1
ATOM 813 C CA . ASN A 1 104 ? 3.399 -11.544 4.874 1.00 89.69 104 ASN A CA 1
ATOM 814 C C . ASN A 1 104 ? 4.369 -12.303 3.950 1.00 89.69 104 ASN A C 1
ATOM 816 O O . ASN A 1 104 ? 5.420 -12.752 4.400 1.00 89.69 104 ASN A O 1
ATOM 820 N N . LEU A 1 105 ? 4.044 -12.448 2.667 1.00 90.94 105 LEU A N 1
ATOM 821 C CA . LEU A 1 105 ? 5.018 -12.890 1.671 1.00 90.94 105 LEU A CA 1
ATOM 822 C C . LEU A 1 105 ? 5.724 -11.676 1.054 1.00 90.94 105 LEU A C 1
ATOM 824 O O . LEU A 1 105 ? 5.183 -10.571 1.037 1.00 90.94 105 LEU A O 1
ATOM 828 N N . HIS A 1 106 ? 6.913 -11.904 0.493 1.00 88.94 106 HIS A N 1
ATOM 829 C CA . HIS A 1 106 ? 7.728 -10.876 -0.167 1.00 88.94 106 HIS A CA 1
ATOM 830 C C . HIS A 1 106 ? 7.924 -11.181 -1.666 1.00 88.94 106 HIS A C 1
ATOM 832 O O . HIS A 1 106 ? 9.048 -11.446 -2.099 1.00 88.94 106 HIS A O 1
ATOM 838 N N . PRO A 1 107 ? 6.841 -11.241 -2.466 1.00 92.12 107 PRO A N 1
ATOM 839 C CA . PRO A 1 107 ? 6.944 -11.487 -3.899 1.00 92.12 107 PRO A CA 1
ATOM 840 C C . PRO A 1 107 ? 7.482 -10.262 -4.648 1.00 92.12 107 PRO A C 1
ATOM 842 O O . PRO A 1 107 ? 7.353 -9.128 -4.194 1.00 92.12 107 PRO A O 1
ATOM 845 N N . ASN A 1 108 ? 7.985 -10.496 -5.861 1.00 91.38 108 ASN A N 1
ATOM 846 C CA . ASN A 1 108 ? 8.299 -9.452 -6.836 1.00 91.38 108 ASN A CA 1
ATOM 847 C C . ASN A 1 108 ? 7.398 -9.623 -8.065 1.00 91.38 108 ASN A C 1
ATOM 849 O O . ASN A 1 108 ? 7.185 -10.749 -8.517 1.00 91.38 108 ASN A O 1
ATOM 853 N N . LEU A 1 109 ? 6.905 -8.515 -8.617 1.00 91.31 109 LEU A N 1
ATOM 854 C CA . LEU A 1 109 ? 6.059 -8.493 -9.810 1.00 91.31 109 LEU A CA 1
ATOM 855 C C . LEU A 1 109 ? 6.609 -7.483 -10.813 1.00 91.31 109 LEU A C 1
ATOM 857 O O . LEU A 1 109 ? 6.889 -6.341 -10.455 1.00 91.31 109 LEU A O 1
ATOM 861 N N . LEU A 1 110 ? 6.711 -7.900 -12.073 1.00 90.88 110 LEU A N 1
ATOM 862 C CA . LEU A 1 110 ? 7.095 -7.035 -13.181 1.00 90.88 110 LEU A CA 1
ATOM 863 C C . LEU A 1 110 ? 5.914 -6.867 -14.143 1.00 90.88 110 LEU A C 1
ATOM 865 O O . LEU A 1 110 ? 5.384 -7.848 -14.658 1.00 90.88 110 LEU A O 1
ATOM 869 N N . LEU A 1 111 ? 5.504 -5.622 -14.394 1.00 88.50 111 LEU A N 1
ATOM 870 C CA . LEU A 1 111 ? 4.464 -5.294 -15.372 1.00 88.50 111 LEU A CA 1
ATOM 871 C C . LEU A 1 111 ? 5.117 -4.818 -16.671 1.00 88.50 111 LEU A C 1
ATOM 873 O O . LEU A 1 111 ? 5.726 -3.750 -16.701 1.00 88.50 111 LEU A O 1
ATOM 877 N N . ILE A 1 112 ? 4.959 -5.579 -17.754 1.00 85.88 112 ILE A N 1
ATOM 878 C CA . ILE A 1 112 ? 5.555 -5.257 -19.060 1.00 85.88 112 ILE A CA 1
ATOM 879 C C . ILE A 1 112 ? 4.448 -5.027 -20.075 1.00 85.88 112 ILE A C 1
ATOM 881 O O . ILE A 1 112 ? 3.515 -5.816 -20.164 1.00 85.88 112 ILE A O 1
ATOM 885 N N . GLY A 1 113 ? 4.565 -3.977 -20.883 1.00 81.94 113 GLY A N 1
ATOM 886 C CA . GLY A 1 113 ? 3.677 -3.783 -22.023 1.00 81.94 113 GLY A CA 1
ATOM 887 C C . GLY A 1 113 ? 3.739 -2.379 -22.600 1.00 81.94 113 GLY A C 1
ATOM 888 O O . GLY A 1 113 ? 4.448 -1.511 -22.085 1.00 81.94 113 GLY A O 1
ATOM 889 N N . THR A 1 114 ? 2.970 -2.134 -23.655 1.00 80.19 114 THR A N 1
ATOM 890 C CA . THR A 1 114 ? 2.921 -0.838 -24.344 1.00 80.19 114 THR A CA 1
ATOM 891 C C . THR A 1 114 ? 2.420 0.307 -23.443 1.00 80.19 114 THR A C 1
ATOM 893 O O . THR A 1 114 ? 1.743 0.090 -22.428 1.00 80.19 114 THR A O 1
ATOM 896 N N . PRO A 1 115 ? 2.786 1.567 -23.728 1.00 80.44 115 PRO A N 1
ATOM 897 C CA . PRO A 1 115 ? 2.188 2.721 -23.060 1.00 80.44 115 PRO A CA 1
ATOM 898 C C . PRO A 1 115 ? 0.659 2.742 -23.226 1.00 80.44 115 PRO A C 1
ATOM 900 O O . PRO A 1 115 ? 0.131 2.277 -24.229 1.00 80.44 115 PRO A O 1
ATOM 903 N N . GLY A 1 116 ? -0.061 3.278 -22.237 1.00 79.44 116 GLY A N 1
ATOM 904 C CA . GLY A 1 116 ? -1.517 3.480 -22.327 1.00 79.44 116 GLY A CA 1
ATOM 905 C C . GLY A 1 116 ? -2.405 2.309 -21.882 1.00 79.44 116 GLY A C 1
ATOM 906 O O . GLY A 1 116 ? -3.597 2.506 -21.698 1.00 79.44 116 GLY A O 1
ATOM 907 N N . ILE A 1 117 ? -1.855 1.125 -21.599 1.00 83.88 117 ILE A N 1
ATOM 908 C CA . ILE A 1 117 ? -2.636 -0.057 -21.157 1.00 83.88 117 ILE A CA 1
ATOM 909 C C . ILE A 1 117 ? -2.873 -0.134 -19.637 1.00 83.88 117 ILE A C 1
ATOM 911 O O . ILE A 1 117 ? -3.241 -1.178 -19.106 1.00 83.88 117 ILE A O 1
ATOM 915 N N . GLY A 1 118 ? -2.619 0.955 -18.909 1.00 87.62 118 GLY A N 1
ATOM 916 C CA . GLY A 1 118 ? -2.942 1.051 -17.483 1.00 87.62 118 GLY A CA 1
ATOM 917 C C . GLY A 1 118 ? -1.977 0.350 -16.518 1.00 87.62 118 GLY A C 1
ATOM 918 O O . GLY A 1 118 ? -2.383 0.038 -15.405 1.00 87.62 118 GLY A O 1
ATOM 919 N N . LYS A 1 119 ? -0.698 0.148 -16.874 1.00 90.94 119 LYS A N 1
ATOM 920 C CA . LYS A 1 119 ? 0.330 -0.367 -15.936 1.00 90.94 119 LYS A CA 1
ATOM 921 C C . LYS A 1 119 ? 0.386 0.448 -14.638 1.00 90.94 119 LYS A C 1
ATOM 923 O O . LYS A 1 119 ? 0.217 -0.100 -13.556 1.00 90.94 119 LYS A O 1
ATOM 928 N N . THR A 1 120 ? 0.504 1.770 -14.755 1.00 92.19 120 THR A N 1
ATOM 929 C CA . THR A 1 120 ? 0.508 2.689 -13.608 1.00 92.19 120 THR A CA 1
ATOM 930 C C . THR A 1 120 ? -0.815 2.656 -12.831 1.00 92.19 120 THR A C 1
ATOM 932 O O . THR A 1 120 ? -0.811 2.766 -11.607 1.00 92.19 120 THR A O 1
ATOM 935 N N . HIS A 1 121 ? -1.954 2.423 -13.503 1.00 93.31 121 HIS A N 1
ATOM 936 C CA . HIS A 1 121 ? -3.252 2.228 -12.835 1.00 93.31 121 HIS A CA 1
ATOM 937 C C . HIS A 1 121 ? -3.242 0.963 -11.974 1.00 93.31 121 HIS A C 1
ATOM 939 O O . HIS A 1 121 ? -3.683 1.006 -10.825 1.00 93.31 121 HIS A O 1
ATOM 945 N N . LEU A 1 122 ? -2.728 -0.154 -12.497 1.00 94.56 122 LEU A N 1
ATOM 946 C CA . LEU A 1 122 ? -2.601 -1.405 -11.744 1.00 94.56 122 LEU A CA 1
ATOM 947 C C . LEU A 1 122 ? -1.659 -1.236 -10.549 1.00 94.56 122 LEU A C 1
ATOM 949 O O . LEU A 1 122 ? -2.023 -1.607 -9.435 1.00 94.56 122 LEU A O 1
ATOM 953 N N . SER A 1 123 ? -0.512 -0.582 -10.738 1.00 94.62 123 SER A N 1
ATOM 954 C CA . SER A 1 123 ? 0.411 -0.251 -9.647 1.00 94.62 123 SER A CA 1
ATOM 955 C C . SER A 1 123 ? -0.251 0.593 -8.552 1.00 94.62 123 SER A C 1
ATOM 957 O O . SER A 1 123 ? -0.161 0.262 -7.368 1.00 94.62 123 SER A O 1
ATOM 959 N N . ALA A 1 124 ? -0.986 1.645 -8.930 1.00 95.00 124 ALA A N 1
ATOM 960 C CA . ALA A 1 124 ? -1.746 2.466 -7.987 1.00 95.00 124 ALA A CA 1
ATOM 961 C C . ALA A 1 124 ? -2.832 1.654 -7.260 1.00 95.00 124 ALA A C 1
ATOM 963 O O . ALA A 1 124 ? -3.031 1.817 -6.055 1.00 95.00 124 ALA A O 1
ATOM 964 N N . SER A 1 125 ? -3.482 0.726 -7.967 1.00 95.56 125 SER A N 1
ATOM 965 C CA . SER A 1 125 ? -4.498 -0.169 -7.403 1.00 95.56 125 SER A CA 1
ATOM 966 C C . SER A 1 125 ? -3.914 -1.098 -6.340 1.00 95.56 125 SER A C 1
ATOM 968 O O . SER A 1 125 ? -4.506 -1.246 -5.270 1.00 95.56 125 SER A O 1
ATOM 970 N N . VAL A 1 126 ? -2.735 -1.677 -6.597 1.00 95.81 126 VAL A N 1
ATOM 971 C CA . VAL A 1 126 ? -2.004 -2.522 -5.638 1.00 95.81 126 VAL A CA 1
ATOM 972 C C . VAL A 1 126 ? -1.628 -1.720 -4.392 1.00 95.81 126 VAL A C 1
ATOM 974 O O . VAL A 1 126 ? -1.948 -2.144 -3.279 1.00 95.81 126 VAL A O 1
ATOM 977 N N . ILE A 1 127 ? -1.011 -0.543 -4.567 1.00 95.88 127 ILE A N 1
ATOM 978 C CA . ILE A 1 127 ? -0.617 0.341 -3.457 1.00 95.88 127 ILE A CA 1
ATOM 979 C C . ILE A 1 127 ? -1.828 0.664 -2.586 1.00 95.88 127 ILE A C 1
ATOM 981 O O . ILE A 1 127 ? -1.795 0.446 -1.376 1.00 95.88 127 ILE A O 1
ATOM 985 N N . ARG A 1 128 ? -2.924 1.136 -3.189 1.00 93.81 128 ARG A N 1
ATOM 986 C CA . ARG A 1 128 ? -4.142 1.464 -2.441 1.00 93.81 128 ARG A CA 1
ATOM 987 C C . ARG A 1 128 ? -4.681 0.245 -1.711 1.00 93.81 128 ARG A C 1
ATOM 989 O O . ARG A 1 128 ? -4.968 0.344 -0.524 1.00 93.81 128 ARG A O 1
ATOM 996 N N . ASN A 1 129 ? -4.763 -0.911 -2.364 1.00 94.12 129 ASN A N 1
ATOM 997 C CA . ASN A 1 129 ? -5.263 -2.120 -1.720 1.00 94.12 129 ASN A CA 1
ATOM 998 C C . ASN A 1 129 ? -4.436 -2.506 -0.478 1.00 94.12 129 ASN A C 1
ATOM 1000 O O . ASN A 1 129 ? -5.005 -2.890 0.541 1.00 94.12 129 ASN A O 1
ATOM 1004 N N . ILE A 1 130 ? -3.112 -2.350 -0.519 1.00 94.25 130 ILE A N 1
ATOM 1005 C CA . ILE A 1 130 ? -2.242 -2.622 0.635 1.00 94.25 130 ILE A CA 1
ATOM 1006 C C . ILE A 1 130 ? -2.435 -1.578 1.738 1.00 94.25 130 ILE A C 1
ATOM 1008 O O . ILE A 1 130 ? -2.590 -1.952 2.902 1.00 94.25 130 ILE A O 1
ATOM 1012 N N . LEU A 1 131 ? -2.473 -0.288 1.390 1.00 93.56 131 LEU A N 1
ATOM 1013 C CA . LEU A 1 131 ? -2.640 0.799 2.361 1.00 93.56 131 LEU A CA 1
ATOM 1014 C C . LEU A 1 131 ? -4.015 0.782 3.045 1.00 93.56 131 LEU A C 1
ATOM 1016 O O . LEU A 1 131 ? -4.107 1.130 4.219 1.00 93.56 131 LEU A O 1
ATOM 1020 N N . HIS A 1 132 ? -5.067 0.376 2.328 1.00 91.06 132 HIS A N 1
ATOM 1021 C CA . HIS A 1 132 ? -6.432 0.282 2.852 1.00 91.06 132 HIS A CA 1
ATOM 1022 C C . HIS A 1 132 ? -6.630 -0.924 3.776 1.00 91.06 132 HIS A C 1
ATOM 1024 O O . HIS A 1 132 ? -7.302 -0.806 4.796 1.00 91.06 132 HIS A O 1
ATOM 1030 N N . ASN A 1 133 ? -6.074 -2.086 3.423 1.00 89.69 133 ASN A N 1
ATOM 1031 C CA . ASN A 1 133 ? -6.361 -3.331 4.142 1.00 89.69 133 ASN A CA 1
ATOM 1032 C C . ASN A 1 133 ? -5.334 -3.658 5.231 1.00 89.69 133 ASN A C 1
ATOM 1034 O O . ASN A 1 133 ? -5.523 -4.607 5.989 1.00 89.69 133 ASN A O 1
ATOM 1038 N N . THR A 1 134 ? -4.215 -2.929 5.298 1.00 90.12 134 THR A N 1
ATOM 1039 C CA . THR A 1 134 ? -3.110 -3.281 6.194 1.00 90.12 134 THR A CA 1
ATOM 1040 C C . THR A 1 134 ? -2.425 -2.061 6.793 1.00 90.12 134 THR A C 1
ATOM 1042 O O . THR A 1 134 ? -2.536 -0.932 6.319 1.00 90.12 134 THR A O 1
ATOM 1045 N N . ARG A 1 135 ? -1.638 -2.294 7.847 1.00 88.81 135 ARG A N 1
ATOM 1046 C CA . ARG A 1 135 ? -0.795 -1.251 8.443 1.00 88.81 135 ARG A CA 1
ATOM 1047 C C . ARG A 1 135 ? 0.521 -1.024 7.697 1.00 88.81 135 ARG A C 1
ATOM 1049 O O . ARG A 1 135 ? 1.257 -0.132 8.110 1.00 88.81 135 ARG A O 1
ATOM 1056 N N . ARG A 1 136 ? 0.768 -1.747 6.601 1.00 91.50 136 ARG A N 1
ATOM 1057 C CA . ARG A 1 136 ? 1.997 -1.659 5.810 1.00 91.50 136 ARG A CA 1
ATOM 1058 C C . ARG A 1 136 ? 2.185 -0.292 5.159 1.00 91.50 136 ARG A C 1
ATOM 1060 O O . ARG A 1 136 ? 1.272 0.545 5.099 1.00 91.50 136 ARG A O 1
ATOM 1067 N N . SER A 1 137 ? 3.409 -0.088 4.715 1.00 92.88 137 SER A N 1
ATOM 1068 C CA . SER A 1 137 ? 3.920 1.078 4.021 1.00 92.88 137 SER A CA 1
ATOM 1069 C C . SER A 1 137 ? 4.126 0.748 2.543 1.00 92.88 137 SER A C 1
ATOM 1071 O O . SER A 1 137 ? 4.510 -0.360 2.180 1.00 92.88 137 SER A O 1
ATOM 1073 N N . ALA A 1 138 ? 3.828 1.705 1.671 1.00 95.25 138 ALA A N 1
ATOM 1074 C CA . ALA A 1 138 ? 3.997 1.535 0.238 1.00 95.25 138 ALA A CA 1
ATOM 1075 C C . ALA A 1 138 ? 4.480 2.842 -0.384 1.00 95.25 138 ALA A C 1
ATOM 1077 O O . ALA A 1 138 ? 4.015 3.921 0.001 1.00 95.25 138 ALA A O 1
ATOM 1078 N N . ARG A 1 139 ? 5.393 2.739 -1.350 1.00 96.12 139 ARG A N 1
ATOM 1079 C CA . ARG A 1 139 ? 5.995 3.879 -2.037 1.00 96.12 139 ARG A CA 1
ATOM 1080 C C . ARG A 1 139 ? 5.983 3.667 -3.545 1.00 96.12 139 ARG A C 1
ATOM 1082 O O . ARG A 1 139 ? 6.433 2.642 -4.035 1.00 96.12 139 ARG A O 1
ATOM 1089 N N . TYR A 1 140 ? 5.489 4.663 -4.260 1.00 95.88 140 TYR A N 1
ATOM 1090 C CA . TYR A 1 140 ? 5.619 4.857 -5.692 1.00 95.88 140 TYR A CA 1
ATOM 1091 C C . TYR A 1 140 ? 6.742 5.862 -5.952 1.00 95.88 140 TYR A C 1
ATOM 1093 O O . TYR A 1 140 ? 6.826 6.899 -5.286 1.00 95.88 140 TYR A O 1
ATOM 1101 N N . THR A 1 141 ? 7.598 5.555 -6.917 1.00 94.38 141 THR A N 1
ATOM 1102 C CA . THR A 1 141 ? 8.681 6.427 -7.374 1.00 94.38 141 THR A CA 1
ATOM 1103 C C . THR A 1 141 ? 9.019 6.097 -8.824 1.00 94.38 141 THR A C 1
ATOM 1105 O O . THR A 1 141 ? 8.652 5.030 -9.319 1.00 94.38 141 THR A O 1
ATOM 1108 N N . THR A 1 142 ? 9.723 6.991 -9.507 1.00 92.12 142 THR A N 1
ATOM 1109 C CA . THR A 1 142 ? 10.330 6.688 -10.809 1.00 92.12 142 THR A CA 1
ATOM 1110 C C . THR A 1 142 ? 11.798 6.313 -10.634 1.00 92.12 142 THR A C 1
ATOM 1112 O O . THR A 1 142 ? 12.411 6.600 -9.599 1.00 92.12 142 THR A O 1
ATOM 1115 N N . SER A 1 143 ? 12.372 5.667 -11.648 1.00 90.38 143 SER A N 1
ATOM 1116 C CA . SER A 1 143 ? 13.817 5.422 -11.727 1.00 90.38 143 SER A CA 1
ATOM 1117 C C . SER A 1 143 ? 14.616 6.737 -11.686 1.00 90.38 143 SER A C 1
ATOM 1119 O O . SER A 1 143 ? 15.595 6.843 -10.946 1.00 90.38 143 SER A O 1
ATOM 1121 N N . ALA A 1 144 ? 14.139 7.759 -12.403 1.00 90.06 144 ALA A N 1
ATOM 1122 C CA . ALA A 1 144 ? 14.722 9.097 -12.432 1.00 90.06 144 ALA A CA 1
ATOM 1123 C C . ALA A 1 144 ? 14.717 9.773 -11.050 1.00 90.06 144 ALA A C 1
ATOM 1125 O O . ALA A 1 144 ? 15.732 10.336 -10.649 1.00 90.06 144 ALA A O 1
ATOM 1126 N N . ASP A 1 145 ? 13.626 9.659 -10.285 1.00 91.38 145 ASP A N 1
ATOM 1127 C CA . ASP A 1 145 ? 13.536 10.222 -8.931 1.00 91.38 145 ASP A CA 1
ATOM 1128 C C . ASP A 1 145 ? 14.535 9.568 -7.966 1.00 91.38 145 ASP A C 1
ATOM 1130 O O . ASP A 1 14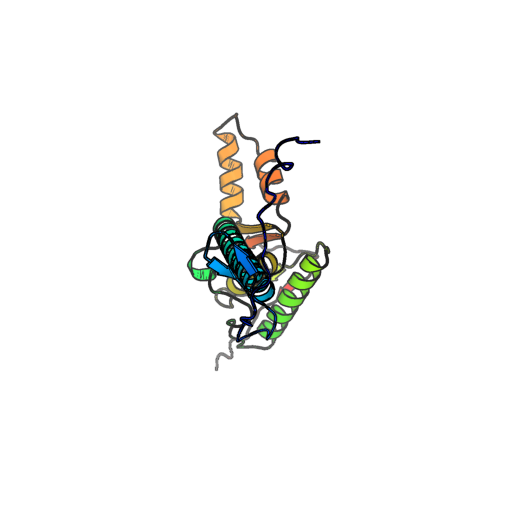5 ? 15.116 10.245 -7.115 1.00 91.38 145 ASP A O 1
ATOM 1134 N N . ILE A 1 146 ? 14.741 8.249 -8.078 1.00 91.38 146 ILE A N 1
ATOM 1135 C CA . ILE A 1 146 ? 15.745 7.540 -7.272 1.00 91.38 146 ILE A CA 1
ATOM 1136 C C . ILE A 1 146 ? 17.146 8.031 -7.647 1.00 91.38 146 ILE A C 1
ATOM 1138 O O . ILE A 1 146 ? 17.923 8.375 -6.757 1.00 91.38 146 ILE A O 1
ATOM 1142 N N . ALA A 1 147 ? 17.454 8.093 -8.946 1.00 90.06 147 ALA A N 1
ATOM 1143 C CA . ALA A 1 147 ? 18.754 8.538 -9.438 1.00 90.06 147 ALA A CA 1
ATOM 1144 C C . ALA A 1 147 ? 19.057 9.982 -9.014 1.00 90.06 147 ALA A C 1
ATOM 1146 O O . ALA A 1 147 ? 20.150 10.258 -8.526 1.00 90.06 147 ALA A O 1
ATOM 1147 N N . GLN A 1 148 ? 18.077 10.884 -9.116 1.00 90.44 148 GLN A N 1
ATOM 1148 C CA . GLN A 1 148 ? 18.229 12.269 -8.679 1.00 90.44 148 GLN A CA 1
ATOM 1149 C C . GLN A 1 148 ? 18.558 12.354 -7.188 1.00 90.44 148 GLN A C 1
ATOM 1151 O O . GLN A 1 148 ? 19.525 13.007 -6.814 1.00 90.44 148 GLN A O 1
ATOM 1156 N N . ARG A 1 149 ? 17.831 11.617 -6.338 1.00 90.25 149 ARG A N 1
ATOM 1157 C CA . ARG A 1 149 ? 18.108 11.587 -4.893 1.00 90.25 149 ARG A CA 1
ATOM 1158 C C . ARG A 1 149 ? 19.485 11.034 -4.558 1.00 90.25 149 ARG A C 1
ATOM 1160 O O . ARG A 1 149 ? 20.074 11.473 -3.581 1.00 90.25 149 ARG A O 1
ATOM 1167 N N . MET A 1 150 ? 19.984 10.065 -5.326 1.00 89.69 150 MET A N 1
ATOM 1168 C CA . MET A 1 150 ? 21.354 9.576 -5.164 1.00 89.69 150 MET A CA 1
ATOM 1169 C C . MET A 1 150 ? 22.366 10.670 -5.520 1.00 89.69 150 MET A C 1
ATOM 1171 O O . MET A 1 150 ? 23.262 10.936 -4.726 1.00 89.69 150 MET A O 1
ATOM 1175 N N . MET A 1 151 ? 22.180 11.363 -6.648 1.00 87.94 151 MET A N 1
ATOM 1176 C CA . MET A 1 151 ? 23.060 12.464 -7.062 1.00 87.94 151 MET A CA 1
ATOM 1177 C C . MET A 1 151 ? 23.059 13.631 -6.067 1.00 87.94 151 MET A C 1
ATOM 1179 O O . MET A 1 151 ? 24.111 14.210 -5.808 1.00 87.94 151 MET A O 1
ATOM 1183 N N . ASP A 1 152 ? 21.909 13.948 -5.465 1.00 87.81 152 ASP A N 1
ATOM 1184 C CA . ASP A 1 152 ? 21.794 15.024 -4.474 1.00 87.81 152 ASP A CA 1
ATOM 1185 C C . ASP A 1 152 ? 22.687 14.770 -3.238 1.00 87.81 152 ASP A C 1
ATOM 1187 O O . ASP A 1 152 ? 23.196 15.719 -2.643 1.00 87.81 152 ASP A O 1
ATOM 1191 N N . THR A 1 153 ? 22.968 13.503 -2.889 1.00 87.25 153 THR A N 1
ATOM 1192 C CA . THR A 1 153 ? 23.887 13.161 -1.780 1.00 87.25 153 THR A CA 1
ATOM 1193 C C . THR A 1 153 ? 25.356 13.471 -2.067 1.00 87.25 153 THR A C 1
ATOM 1195 O O . THR A 1 153 ? 26.160 13.531 -1.145 1.00 87.25 153 THR A O 1
ATOM 1198 N N . TRP A 1 154 ? 25.735 13.711 -3.325 1.00 81.69 154 TRP A N 1
ATOM 1199 C CA . TRP A 1 154 ? 27.100 14.128 -3.666 1.00 81.69 154 TRP A CA 1
ATOM 1200 C C . TRP A 1 154 ? 27.333 15.624 -3.458 1.00 81.69 154 TRP A C 1
ATOM 1202 O O . TRP A 1 154 ? 28.478 16.052 -3.320 1.00 81.69 154 TRP A O 1
ATOM 1212 N N . ALA A 1 155 ? 26.259 16.417 -3.442 1.00 78.19 155 ALA A N 1
ATOM 1213 C CA . ALA A 1 155 ? 26.326 17.856 -3.212 1.00 78.19 155 ALA A CA 1
ATOM 1214 C C . ALA A 1 155 ? 26.355 18.217 -1.716 1.00 78.19 155 ALA A C 1
ATOM 1216 O O . ALA A 1 155 ? 26.822 19.301 -1.367 1.00 78.19 155 ALA A O 1
ATOM 1217 N N . ASP A 1 156 ? 25.881 17.322 -0.844 1.00 75.38 156 ASP A N 1
ATOM 1218 C CA . ASP A 1 156 ? 25.774 17.539 0.599 1.00 75.38 156 ASP A CA 1
ATOM 1219 C C . ASP A 1 156 ? 26.447 16.406 1.384 1.00 75.38 156 ASP A C 1
ATOM 1221 O O . ASP A 1 156 ? 25.979 15.270 1.401 1.00 75.38 156 ASP A O 1
ATOM 1225 N N . THR A 1 157 ? 27.536 16.727 2.084 1.00 72.19 157 THR A N 1
ATOM 1226 C CA . THR A 1 157 ? 28.306 15.764 2.884 1.00 72.19 157 THR A CA 1
ATOM 1227 C C . THR A 1 157 ? 27.561 15.257 4.121 1.00 72.19 157 THR A C 1
ATOM 1229 O O . THR A 1 157 ? 28.028 14.309 4.757 1.00 72.19 157 THR A O 1
ATOM 1232 N N . ALA A 1 158 ? 26.422 15.862 4.478 1.00 75.75 158 ALA A N 1
ATOM 1233 C CA . ALA A 1 158 ? 25.564 15.399 5.565 1.00 75.75 158 ALA A CA 1
ATOM 1234 C C . ALA A 1 158 ? 24.699 14.188 5.182 1.00 75.75 158 ALA A C 1
ATOM 1236 O O . ALA A 1 158 ? 24.207 13.494 6.071 1.00 75.75 158 ALA A O 1
ATOM 1237 N N . HIS A 1 159 ? 24.522 13.926 3.885 1.00 75.44 159 HIS A N 1
ATOM 1238 C CA . HIS A 1 159 ? 23.697 12.837 3.378 1.00 75.44 159 HIS A CA 1
ATOM 1239 C C . HIS A 1 159 ? 24.549 11.778 2.685 1.00 75.44 159 HIS A C 1
ATOM 1241 O O . HIS A 1 159 ? 25.572 12.072 2.075 1.00 75.44 159 HIS A O 1
ATOM 1247 N N . SER A 1 160 ? 24.127 10.516 2.768 1.00 85.06 160 SER A N 1
ATOM 1248 C CA . SER A 1 160 ? 24.827 9.420 2.091 1.00 85.06 160 SER A CA 1
ATOM 1249 C C . SER A 1 160 ? 23.902 8.629 1.179 1.00 85.06 160 SER A C 1
ATOM 1251 O O . SER A 1 160 ? 22.729 8.417 1.489 1.00 85.06 160 SER A O 1
ATOM 1253 N N . GLU A 1 161 ? 24.443 8.100 0.082 1.00 86.88 161 GLU A N 1
ATOM 1254 C CA . GLU A 1 161 ? 23.724 7.170 -0.801 1.00 86.88 161 GLU A CA 1
ATOM 1255 C C . GLU A 1 161 ? 23.092 6.007 -0.019 1.00 86.88 161 GLU A C 1
ATOM 1257 O O . GLU A 1 161 ? 21.986 5.553 -0.311 1.00 86.88 161 GLU A O 1
ATOM 1262 N N . ASN A 1 162 ? 23.778 5.548 1.031 1.00 87.88 162 ASN A N 1
ATOM 1263 C CA . ASN A 1 162 ? 23.312 4.458 1.876 1.00 87.88 162 ASN A CA 1
ATOM 1264 C C . ASN A 1 162 ? 22.030 4.826 2.647 1.00 87.88 162 ASN A C 1
ATOM 1266 O O . ASN A 1 162 ? 21.184 3.966 2.882 1.00 87.88 162 ASN A O 1
ATOM 1270 N N . GLU A 1 163 ? 21.842 6.095 3.020 1.00 90.31 163 GLU A N 1
ATOM 1271 C CA . GLU A 1 163 ? 20.580 6.573 3.600 1.00 90.31 163 GLU A CA 1
ATOM 1272 C C . GLU A 1 163 ? 19.444 6.526 2.581 1.00 90.31 163 GLU A C 1
ATOM 1274 O O . GLU A 1 163 ? 18.343 6.090 2.919 1.00 90.31 163 GLU A O 1
ATOM 1279 N N . VAL A 1 164 ? 19.712 6.898 1.326 1.00 91.25 164 VAL A N 1
ATOM 1280 C CA . VAL A 1 164 ? 18.728 6.832 0.235 1.00 91.25 164 VAL A CA 1
ATOM 1281 C C . VAL A 1 164 ? 18.298 5.385 -0.008 1.00 91.25 164 VAL A C 1
ATOM 1283 O O . VAL A 1 164 ? 17.100 5.093 -0.060 1.00 91.25 164 VAL A O 1
ATOM 1286 N N . ILE A 1 165 ? 19.255 4.456 -0.078 1.00 91.50 165 ILE A N 1
ATOM 1287 C CA . ILE A 1 165 ? 18.975 3.022 -0.242 1.00 91.50 165 ILE A CA 1
ATOM 1288 C C . ILE A 1 165 ? 18.168 2.493 0.949 1.00 91.50 165 ILE A C 1
ATOM 1290 O O . ILE A 1 165 ? 17.149 1.827 0.748 1.00 91.50 165 ILE A O 1
ATOM 1294 N N . LYS A 1 166 ? 18.570 2.814 2.187 1.00 93.25 166 LYS A N 1
ATOM 1295 C CA . LYS A 1 166 ? 17.845 2.407 3.403 1.00 93.25 166 LYS A CA 1
ATOM 1296 C C . LYS A 1 166 ? 16.428 2.964 3.441 1.00 93.25 166 LYS A C 1
ATOM 1298 O O . LYS A 1 166 ? 15.510 2.244 3.821 1.00 93.25 166 LYS A O 1
ATOM 1303 N N . HIS A 1 167 ? 16.235 4.211 3.020 1.00 92.81 167 HIS A N 1
ATOM 1304 C CA . HIS A 1 167 ? 14.918 4.825 2.930 1.00 92.81 167 HIS A CA 1
ATOM 1305 C C . HIS A 1 167 ? 14.006 4.041 1.983 1.00 92.81 167 HIS A C 1
ATOM 1307 O O . HIS A 1 167 ? 12.932 3.608 2.395 1.00 92.81 167 HIS A O 1
ATOM 1313 N N . PHE A 1 168 ? 14.435 3.792 0.743 1.00 93.81 168 PHE A N 1
ATOM 1314 C CA . PHE A 1 168 ? 13.608 3.065 -0.224 1.00 93.81 168 PHE A CA 1
ATOM 1315 C C . PHE A 1 168 ? 13.427 1.581 0.124 1.00 93.81 168 PHE A C 1
ATOM 1317 O O . PHE A 1 168 ? 12.363 1.028 -0.138 1.00 93.81 168 PHE A O 1
ATOM 1324 N N . SER A 1 169 ? 14.412 0.962 0.778 1.00 93.06 169 SER A N 1
ATOM 1325 C CA . SER A 1 169 ? 14.330 -0.434 1.236 1.00 93.06 169 SER A CA 1
ATOM 1326 C C . SER A 1 169 ? 13.474 -0.613 2.495 1.00 93.06 169 SER A C 1
ATOM 1328 O O . SER A 1 169 ? 13.154 -1.741 2.853 1.00 93.06 169 SER A O 1
ATOM 1330 N N . SER A 1 170 ? 13.116 0.474 3.189 1.00 93.62 170 SER A N 1
ATOM 1331 C CA . SER A 1 170 ? 12.306 0.413 4.415 1.00 93.62 170 SER A CA 1
ATOM 1332 C C . SER A 1 170 ? 10.809 0.208 4.164 1.00 93.62 170 SER A C 1
ATOM 1334 O O . SER A 1 170 ? 10.075 -0.108 5.100 1.00 93.62 170 SER A O 1
ATOM 1336 N N . PHE A 1 171 ? 10.344 0.395 2.925 1.00 94.38 171 PHE A N 1
ATOM 1337 C CA . PHE A 1 171 ? 8.937 0.232 2.573 1.00 94.38 171 PHE A CA 1
ATOM 1338 C C . PHE A 1 171 ? 8.584 -1.242 2.353 1.00 94.38 171 PHE A C 1
ATOM 1340 O O . PHE A 1 171 ? 9.339 -1.975 1.720 1.00 94.38 171 PHE A O 1
ATOM 1347 N N . ASP A 1 172 ? 7.396 -1.664 2.795 1.00 93.81 172 ASP A N 1
ATOM 1348 C CA . ASP A 1 172 ? 6.921 -3.041 2.580 1.00 93.81 172 ASP A CA 1
ATOM 1349 C C . ASP A 1 172 ? 6.593 -3.326 1.105 1.00 93.81 172 ASP A C 1
ATOM 1351 O O . ASP A 1 172 ? 6.635 -4.471 0.657 1.00 93.81 172 ASP A O 1
ATOM 1355 N N . LEU A 1 173 ? 6.240 -2.280 0.352 1.00 95.31 173 LEU A N 1
ATOM 1356 C CA . LEU A 1 173 ? 6.093 -2.312 -1.098 1.00 95.31 173 LEU A CA 1
ATOM 1357 C C . LEU A 1 173 ? 6.763 -1.084 -1.719 1.00 95.31 173 LEU A C 1
ATOM 1359 O O . LEU A 1 173 ? 6.370 0.052 -1.444 1.00 95.31 173 LEU A O 1
ATOM 1363 N N . LEU A 1 174 ? 7.696 -1.319 -2.637 1.00 95.69 174 LEU A N 1
ATOM 1364 C CA . LEU A 1 174 ? 8.289 -0.293 -3.486 1.00 95.69 174 LEU A CA 1
ATOM 1365 C C . LEU A 1 174 ? 7.887 -0.540 -4.943 1.00 95.69 174 LEU A C 1
ATOM 1367 O O . LEU A 1 174 ? 8.198 -1.580 -5.516 1.00 95.69 174 LEU A O 1
ATOM 1371 N N . VAL A 1 175 ? 7.197 0.426 -5.543 1.00 94.94 175 VAL A N 1
ATOM 1372 C CA . VAL A 1 175 ? 6.884 0.456 -6.972 1.00 94.94 175 VAL A CA 1
ATOM 1373 C C . VAL A 1 175 ? 7.822 1.442 -7.649 1.00 94.94 175 VAL A C 1
ATOM 1375 O O . VAL A 1 175 ? 7.861 2.616 -7.279 1.00 94.94 175 VAL A O 1
ATOM 1378 N N . ILE A 1 176 ? 8.523 0.957 -8.670 1.00 92.88 176 ILE A N 1
ATOM 1379 C CA . ILE A 1 176 ? 9.402 1.750 -9.526 1.00 92.88 176 ILE A CA 1
ATOM 1380 C C . ILE A 1 176 ? 8.765 1.780 -10.917 1.00 92.88 176 ILE A C 1
ATOM 1382 O O . ILE A 1 176 ? 8.723 0.752 -11.593 1.00 92.88 176 ILE A O 1
ATOM 1386 N N . ASP A 1 177 ? 8.212 2.927 -11.312 1.00 88.69 177 ASP A N 1
ATOM 1387 C CA . ASP A 1 177 ? 7.660 3.130 -12.659 1.00 88.69 177 ASP A CA 1
ATOM 1388 C C . ASP A 1 177 ? 8.719 3.739 -13.593 1.00 88.69 177 ASP A C 1
ATOM 1390 O O . ASP A 1 177 ? 9.716 4.309 -13.141 1.00 88.69 177 ASP A O 1
ATOM 1394 N N . GLU A 1 178 ? 8.495 3.612 -14.900 1.00 74.38 178 GLU A N 1
ATOM 1395 C CA . GLU A 1 178 ? 9.374 4.144 -15.951 1.00 74.38 178 GLU A CA 1
ATOM 1396 C C . GLU A 1 178 ? 10.780 3.518 -15.952 1.00 74.38 178 GLU A C 1
ATOM 1398 O O . GLU A 1 178 ? 11.809 4.194 -16.003 1.00 74.38 178 GLU A O 1
ATOM 1403 N N . TYR A 1 179 ? 10.834 2.185 -15.928 1.00 61.91 179 TYR A N 1
ATOM 1404 C CA . TYR A 1 179 ? 12.042 1.455 -16.305 1.00 61.91 179 TYR A CA 1
ATOM 1405 C C . TYR A 1 179 ? 12.027 1.204 -17.818 1.00 61.91 179 TYR A C 1
ATOM 1407 O O . TYR A 1 179 ? 11.378 0.277 -18.305 1.00 61.91 179 TYR A O 1
ATOM 1415 N N . VAL A 1 180 ? 12.700 2.073 -18.574 1.00 49.81 180 VAL A N 1
ATOM 1416 C CA . VAL A 1 180 ? 12.935 1.892 -20.011 1.00 49.81 180 VAL A CA 1
ATOM 1417 C C . VAL A 1 180 ? 14.338 1.332 -20.176 1.00 49.81 180 VAL A C 1
ATOM 1419 O O . VAL A 1 180 ? 15.254 2.078 -20.474 1.00 49.81 180 VAL A O 1
ATOM 1422 N N . ASP A 1 181 ? 14.517 0.033 -19.945 1.00 44.66 181 ASP A N 1
ATOM 1423 C CA . ASP A 1 181 ? 15.634 -0.697 -20.542 1.00 44.66 181 ASP A CA 1
ATOM 1424 C C . ASP A 1 181 ? 15.394 -2.206 -20.542 1.00 44.66 181 ASP A C 1
ATOM 1426 O O . ASP A 1 181 ? 14.645 -2.750 -19.725 1.00 44.66 181 ASP A O 1
ATOM 1430 N N . ARG A 1 182 ? 15.996 -2.875 -21.532 1.00 41.34 182 ARG A N 1
ATOM 1431 C CA . ARG A 1 182 ? 15.876 -4.318 -21.784 1.00 41.34 182 ARG A CA 1
ATOM 1432 C C . ARG A 1 182 ? 16.408 -5.095 -20.580 1.00 41.34 182 ARG A C 1
ATOM 1434 O O . ARG A 1 182 ? 17.607 -5.324 -20.469 1.00 41.34 182 ARG A O 1
ATOM 1441 N N . CYS A 1 183 ? 15.519 -5.494 -19.680 1.00 44.00 183 CYS A N 1
ATOM 1442 C CA . CYS A 1 183 ? 15.883 -6.246 -18.490 1.00 44.00 183 CYS A CA 1
ATOM 1443 C C . CYS A 1 183 ? 15.466 -7.713 -18.658 1.00 44.00 183 CYS A C 1
ATOM 1445 O O . CYS A 1 183 ? 14.274 -8.022 -18.678 1.00 44.00 183 CYS A O 1
ATOM 1447 N N . ASP A 1 184 ? 16.447 -8.612 -18.768 1.00 43.56 184 ASP A N 1
ATOM 1448 C CA . ASP A 1 184 ? 16.250 -10.051 -18.574 1.00 43.56 184 ASP A CA 1
ATOM 1449 C C . ASP A 1 184 ? 16.097 -10.314 -17.070 1.00 43.56 184 ASP A C 1
ATOM 1451 O O . ASP A 1 184 ? 17.077 -10.481 -16.341 1.00 43.56 184 ASP A O 1
ATOM 1455 N N . VAL A 1 185 ? 14.856 -10.309 -16.578 1.00 44.31 185 VAL A N 1
ATOM 1456 C CA . VAL A 1 185 ? 14.560 -10.523 -15.154 1.00 44.31 185 VAL A CA 1
ATOM 1457 C C . VAL A 1 185 ? 13.950 -11.905 -14.937 1.00 44.31 185 VAL A C 1
ATOM 1459 O O . VAL A 1 185 ? 12.965 -12.275 -15.569 1.00 44.31 185 VAL A O 1
ATOM 1462 N N . ARG A 1 186 ? 14.494 -12.661 -13.976 1.00 41.72 186 ARG A N 1
ATOM 1463 C CA . ARG A 1 186 ? 13.921 -13.920 -13.458 1.00 41.72 186 ARG A CA 1
ATOM 1464 C C . ARG A 1 186 ? 12.787 -13.655 -12.451 1.00 41.72 186 ARG A C 1
ATOM 1466 O O . ARG A 1 186 ? 12.814 -14.174 -11.338 1.00 41.72 186 ARG A O 1
ATOM 1473 N N . SER A 1 187 ? 11.824 -12.806 -12.801 1.00 47.16 187 SER A N 1
ATOM 1474 C CA . SER A 1 187 ? 10.664 -12.473 -11.961 1.00 47.16 187 SER A CA 1
ATOM 1475 C C . SER A 1 187 ? 9.354 -12.920 -12.614 1.00 47.16 187 SER A C 1
ATOM 1477 O O . SER A 1 187 ? 9.304 -13.196 -13.813 1.00 47.16 187 SER A O 1
ATOM 1479 N N . VAL A 1 188 ? 8.277 -13.014 -11.824 1.00 53.03 188 VAL A N 1
ATOM 1480 C CA . VAL A 1 188 ? 6.928 -13.215 -12.371 1.00 53.03 188 VAL A CA 1
ATOM 1481 C C . VAL A 1 188 ? 6.572 -11.961 -13.168 1.00 53.03 188 VAL A C 1
ATOM 1483 O O . VAL A 1 188 ? 6.375 -10.886 -12.598 1.00 53.03 188 VAL A O 1
ATOM 1486 N N . ALA A 1 189 ? 6.539 -12.096 -14.491 1.00 59.19 189 ALA A N 1
ATOM 1487 C CA . ALA A 1 189 ? 6.186 -11.023 -15.404 1.00 59.19 189 ALA A CA 1
ATOM 1488 C C . ALA A 1 189 ? 4.714 -11.153 -15.810 1.00 59.19 189 ALA A C 1
ATOM 1490 O O . ALA A 1 189 ? 4.303 -12.174 -16.361 1.00 59.19 189 ALA A O 1
ATOM 1491 N N . ALA A 1 190 ? 3.920 -10.112 -15.569 1.00 62.94 190 ALA A N 1
ATOM 1492 C CA . ALA A 1 190 ? 2.617 -9.968 -16.199 1.00 62.94 190 ALA A CA 1
ATOM 1493 C C . ALA A 1 190 ? 2.802 -9.173 -17.497 1.00 62.94 190 ALA A C 1
ATOM 1495 O O . ALA A 1 190 ? 3.098 -7.972 -17.480 1.00 62.94 190 ALA A O 1
ATOM 1496 N N . SER A 1 191 ? 2.656 -9.858 -18.630 1.00 59.84 191 SER A N 1
ATOM 1497 C CA . SER A 1 191 ? 2.698 -9.236 -19.952 1.00 59.84 191 SER A CA 1
ATOM 1498 C C . SER A 1 191 ? 1.323 -8.690 -20.324 1.00 59.84 191 SER A C 1
ATOM 1500 O O . SER A 1 191 ? 0.349 -9.428 -20.450 1.00 59.84 191 SER A O 1
ATOM 1502 N N . LEU A 1 192 ? 1.260 -7.384 -20.537 1.00 57.22 192 LEU A N 1
ATOM 1503 C CA . LEU A 1 192 ? 0.103 -6.667 -21.036 1.00 57.22 192 LEU A CA 1
ATOM 1504 C C . LEU A 1 192 ? 0.350 -6.335 -22.517 1.00 57.22 192 LEU A C 1
ATOM 1506 O O . LEU A 1 192 ? 1.046 -5.376 -22.855 1.00 57.22 192 LEU A O 1
ATOM 1510 N N . SER A 1 193 ? -0.213 -7.132 -23.419 1.00 54.56 193 SER A N 1
ATOM 1511 C CA . SER A 1 193 ? -0.267 -6.830 -24.851 1.00 54.56 193 SER A CA 1
ATOM 1512 C C . SER A 1 193 ? -1.683 -7.081 -25.358 1.00 54.56 193 SER A C 1
ATOM 1514 O O . SER A 1 193 ? -2.144 -8.217 -25.408 1.00 54.56 193 SER A O 1
ATOM 1516 N N . CYS A 1 194 ? -2.398 -6.019 -25.730 1.00 50.38 194 CYS A N 1
ATOM 1517 C CA . CYS A 1 194 ? -3.585 -6.179 -26.562 1.00 50.38 194 CYS A CA 1
ATOM 1518 C C . CYS A 1 194 ? -3.107 -6.098 -28.013 1.00 50.38 194 CYS A C 1
ATOM 1520 O O . CYS A 1 194 ? -2.523 -5.088 -28.410 1.00 50.38 194 CYS A O 1
ATOM 1522 N N . GLY A 1 195 ? -3.302 -7.161 -28.793 1.00 47.00 195 GLY A N 1
ATOM 1523 C CA . GLY A 1 195 ? -3.064 -7.095 -30.230 1.00 47.00 195 GLY A CA 1
ATOM 1524 C C . GLY A 1 195 ? -3.952 -6.005 -30.823 1.00 47.00 195 GLY A C 1
ATOM 1525 O O . GLY A 1 195 ? -5.172 -6.058 -30.679 1.00 47.00 195 GLY A O 1
ATOM 1526 N N . THR A 1 196 ? -3.358 -4.998 -31.460 1.00 44.41 196 THR A N 1
ATOM 1527 C CA . THR A 1 196 ? -4.104 -4.137 -32.376 1.00 44.41 196 THR A CA 1
ATOM 1528 C C . THR A 1 196 ? -4.595 -5.027 -33.505 1.00 44.41 196 THR A C 1
ATOM 1530 O O . THR A 1 196 ? -3.798 -5.481 -34.323 1.00 44.41 196 THR A O 1
ATOM 1533 N N . ASN A 1 197 ? -5.898 -5.294 -33.534 1.00 40.34 197 ASN A N 1
ATOM 1534 C CA . ASN A 1 197 ? -6.563 -5.739 -34.748 1.00 40.34 197 ASN A CA 1
ATOM 1535 C C . ASN A 1 197 ? -6.568 -4.520 -35.678 1.00 40.34 197 ASN A C 1
ATOM 1537 O O . ASN A 1 197 ? -7.463 -3.680 -35.620 1.00 40.34 197 ASN A O 1
ATOM 1541 N N . ILE A 1 198 ? -5.478 -4.354 -36.424 1.00 38.47 198 ILE A N 1
ATOM 1542 C CA . ILE A 1 198 ? -5.418 -3.413 -37.535 1.00 38.47 198 ILE A CA 1
ATOM 1543 C C . ILE A 1 198 ? -6.142 -4.134 -38.672 1.00 38.47 198 ILE A C 1
ATOM 1545 O O . ILE A 1 198 ? -5.558 -4.995 -39.330 1.00 38.47 198 ILE A O 1
ATOM 1549 N N . GLY A 1 199 ? -7.446 -3.884 -38.773 1.00 35.66 199 GLY A N 1
ATOM 1550 C CA . GLY A 1 199 ? -8.214 -4.131 -39.991 1.00 35.66 199 GLY A CA 1
ATOM 1551 C C . GLY A 1 199 ? -8.010 -2.989 -40.971 1.00 35.66 199 GLY A C 1
ATOM 1552 O O . GLY A 1 199 ? -7.820 -1.847 -40.490 1.00 35.66 199 GLY A O 1
#

Foldseek 3Di:
DDPPPPPPPFDWDFDPDADPPPRGTFTAGPNDTHDPVVVVVVVVVVVVVVVVVVLVVVLVVLLVQQADDPVLLPQALVPQDDDDPLLVVVSVVLVVVLVCLVVVHQADEAEDEDPPNCPVSSVSRSQSSDSNPHPFHHHEDEPVRLVVVQVVCVVDVVDHNVVSVCVQVVGSYYHYPDPPDDDPDPHHYRYDDDDPPPD

Sequence (199 aa):
MNPLFKTLQIPTEATKTVCPIHQIPVMEIAGHKLCKLCAKETIHQSQIAYEAELQQCLLQQKIKNSGLNKRYLDCGFKNYVISCPQQDNAIQLCQAFAQQIISNLHPNLLLIGTPGIGKTHLSASVIRNILHNTRRSARYTTSADIAQRMMDTWADTAHSENEVIKHFSSFDLLVIDEYVDRCDVRSVAASLSCGTNIG

Secondary structure (DSSP, 8-state):
--GGGTT-----EEEEEE-TTT-SEEEEETTEEE-HHHHHHHHHHHHHHHHHHHHHHHHHHHHHHTT--GGGTT--GGGPPP-SHHHHHHHHHHHHHHHHHHTT----EEEEE-TTSSHHHHHHHHHHHHHHHSS--EEEEEHHHHHHHHHHHHH-TT--HHHHHHHHHTSSEEEEE---S-----SEEEEE-------

pLDDT: mean 82.65, std 16.61, range [32.97, 96.12]

Radius of gyration: 27.19 Å; chains: 1; bounding box: 68×32×86 Å